Protein 4IWB (pdb70)

Structure (mmCIF, N/CA/C/O backbone):
data_4IWB
#
_entry.id   4IWB
#
_cell.length_a   61.129
_cell.length_b   66.157
_cell.length_c   97.169
_cell.angle_alpha   90.00
_cell.angle_beta   90.00
_cell.angle_gamma   90.00
#
_symmetry.space_group_name_H-M   'P 21 21 21'
#
loop_
_entity.id
_entity.type
_entity.pdbx_description
1 polymer 'FliC, FliS chimera'
2 water water
#
loop_
_atom_site.group_PDB
_atom_site.id
_atom_site.type_symbol
_atom_site.label_atom_id
_atom_site.label_alt_id
_atom_site.label_comp_id
_atom_site.label_asym_id
_atom_site.label_entity_id
_atom_site.label_seq_id
_atom_site.pdbx_PDB_ins_code
_atom_site.Cartn_x
_atom_site.Cartn_y
_atom_site.Cartn_z
_atom_site.occupancy
_atom_site.B_iso_or_equiv
_atom_site.auth_seq_id
_atom_site.auth_comp_id
_atom_site.auth_asym_id
_atom_site.auth_atom_id
_atom_site.pdbx_PDB_model_num
ATOM 1 N N . GLY A 1 1 ? 11.704 -34.879 -4.431 1.00 41.59 2 GLY A N 1
ATOM 2 C CA . GLY A 1 1 ? 10.726 -33.968 -3.769 1.00 39.82 2 GLY A CA 1
ATOM 3 C C . GLY A 1 1 ? 11.078 -33.665 -2.324 1.00 39.54 2 GLY A C 1
ATOM 4 O O . GLY A 1 1 ? 10.222 -33.774 -1.437 1.00 39.11 2 GLY A O 1
ATOM 5 N N . ARG A 1 2 ? 12.333 -33.265 -2.102 1.00 39.44 3 ARG A N 1
ATOM 6 C CA . ARG A 1 2 ? 12.864 -32.962 -0.766 1.00 38.79 3 ARG A CA 1
ATOM 7 C C . ARG A 1 2 ? 12.043 -31.923 -0.007 1.00 37.25 3 ARG A C 1
ATOM 8 O O . ARG A 1 2 ? 11.707 -32.137 1.156 1.00 36.98 3 ARG A O 1
ATOM 10 N N . ASN A 1 3 ? 11.732 -30.808 -0.671 1.00 35.70 4 ASN A N 1
ATOM 11 C CA . ASN A 1 3 ? 10.995 -29.699 -0.056 1.00 34.13 4 ASN A CA 1
ATOM 12 C C . ASN A 1 3 ? 9.613 -30.107 0.445 1.00 32.17 4 ASN A C 1
ATOM 13 O O . ASN A 1 3 ? 9.234 -29.801 1.576 1.00 30.90 4 ASN A O 1
ATOM 18 N N . VAL A 1 4 ? 8.866 -30.806 -0.404 1.00 30.46 5 VAL A N 1
ATOM 19 C CA . VAL A 1 4 ? 7.528 -31.262 -0.051 1.00 28.99 5 VAL A CA 1
ATOM 20 C C . VAL A 1 4 ? 7.586 -32.329 1.046 1.00 28.53 5 VAL A C 1
ATOM 21 O O . VAL A 1 4 ? 6.706 -32.390 1.905 1.00 27.90 5 VAL A O 1
ATOM 25 N N . ASP A 1 5 ? 8.626 -33.160 1.016 1.00 29.02 6 ASP A N 1
ATOM 26 C CA . ASP A 1 5 ? 8.821 -34.164 2.064 1.00 29.17 6 ASP A CA 1
ATOM 27 C C . ASP A 1 5 ? 9.098 -33.524 3.424 1.00 28.30 6 ASP A C 1
ATOM 28 O O . ASP A 1 5 ? 8.642 -34.019 4.456 1.00 27.93 6 ASP A O 1
ATOM 33 N N . PHE A 1 6 ? 9.849 -32.422 3.407 1.00 27.50 7 PHE A N 1
ATOM 34 C CA . PHE A 1 6 ? 10.110 -31.607 4.592 1.00 27.03 7 PHE A CA 1
ATOM 35 C C . PHE A 1 6 ? 8.797 -31.070 5.162 1.00 26.29 7 PHE A C 1
ATOM 36 O O . PHE A 1 6 ? 8.576 -31.091 6.381 1.00 26.12 7 PHE A O 1
ATOM 44 N N . ALA A 1 7 ? 7.928 -30.598 4.270 1.00 24.97 8 ALA A N 1
ATOM 45 C CA . ALA A 1 7 ? 6.610 -30.106 4.664 1.00 24.63 8 ALA A CA 1
ATOM 46 C C . ALA A 1 7 ? 5.750 -31.229 5.253 1.00 24.64 8 ALA A C 1
ATOM 47 O O . ALA A 1 7 ? 5.007 -31.004 6.203 1.00 24.61 8 ALA A O 1
ATOM 49 N N . LYS A 1 8 ? 5.871 -32.438 4.711 1.00 25.20 9 LYS A N 1
ATOM 50 C CA . LYS A 1 8 ? 5.149 -33.593 5.272 1.00 25.95 9 LYS A CA 1
ATOM 51 C C . LYS A 1 8 ? 5.548 -33.863 6.730 1.00 26.34 9 LYS A C 1
ATOM 52 O O . LYS A 1 8 ? 4.689 -34.093 7.595 1.00 26.35 9 LYS A O 1
ATOM 58 N N . GLU A 1 9 ? 6.848 -33.828 6.997 1.00 26.72 10 GLU A N 1
ATOM 59 C CA . GLU A 1 9 ? 7.360 -34.026 8.354 1.00 27.34 10 GLU A CA 1
ATOM 60 C C . GLU A 1 9 ? 6.923 -32.889 9.279 1.00 26.74 10 GLU A C 1
ATOM 61 O O . GLU A 1 9 ? 6.474 -33.127 10.406 1.00 27.05 10 GLU A O 1
ATOM 67 N N . MET A 1 10 ? 7.030 -31.654 8.794 1.00 25.72 11 MET A N 1
ATOM 68 C CA . MET A 1 10 ? 6.628 -30.492 9.583 1.00 25.25 11 MET A CA 1
ATOM 69 C C . MET A 1 10 ? 5.139 -30.523 9.929 1.00 24.95 11 MET A C 1
ATOM 70 O O . MET A 1 10 ? 4.745 -30.135 11.023 1.00 25.35 11 MET A O 1
ATOM 75 N N . THR A 1 11 ? 4.320 -31.009 9.001 1.00 24.71 12 THR A N 1
ATOM 76 C CA . THR A 1 11 ? 2.889 -31.167 9.249 1.00 24.89 12 THR A CA 1
ATOM 77 C C . THR A 1 11 ? 2.627 -32.127 10.420 1.00 25.67 12 THR A C 1
ATOM 78 O O . THR A 1 11 ? 1.716 -31.904 11.220 1.00 25.45 12 THR A O 1
ATOM 82 N N . GLU A 1 12 ? 3.447 -33.172 10.527 1.00 26.43 13 GLU A N 1
ATOM 83 C CA . GLU A 1 12 ? 3.293 -34.161 11.593 1.00 27.58 13 GLU A CA 1
ATOM 84 C C . GLU A 1 12 ? 3.399 -33.529 12.976 1.00 27.48 13 GLU A C 1
ATOM 85 O O . GLU A 1 12 ? 2.566 -33.802 13.843 1.00 28.08 13 GLU A O 1
ATOM 91 N N . PHE A 1 13 ? 4.404 -32.679 13.190 1.00 26.61 14 PHE A N 1
ATOM 92 C CA . PHE A 1 13 ? 4.511 -32.022 14.491 1.00 26.66 14 PHE A CA 1
ATOM 93 C C . PHE A 1 13 ? 3.664 -30.765 14.638 1.00 25.99 14 PHE A C 1
ATOM 94 O O . PHE A 1 13 ? 3.259 -30.421 15.747 1.00 26.08 14 PHE A O 1
ATOM 102 N N . THR A 1 14 ? 3.371 -30.101 13.524 1.00 25.30 15 THR A N 1
ATOM 103 C CA . THR A 1 14 ? 2.511 -28.915 13.572 1.00 25.53 15 THR A CA 1
ATOM 104 C C . THR A 1 14 ? 1.076 -29.278 13.970 1.00 25.89 15 THR A C 1
ATOM 105 O O . THR A 1 14 ? 0.459 -28.567 14.763 1.00 25.95 15 THR A O 1
ATOM 109 N N . LYS A 1 15 ? 0.562 -30.393 13.452 1.00 26.66 16 LYS A N 1
ATOM 110 C CA . LYS A 1 15 ? -0.779 -30.843 13.842 1.00 27.95 16 LYS A CA 1
ATOM 111 C C . LYS A 1 15 ? -0.837 -31.207 15.333 1.00 29.00 16 LYS A C 1
ATOM 112 O O . LYS A 1 15 ? -1.856 -30.974 15.995 1.00 29.29 16 LYS A O 1
ATOM 118 N N . TYR A 1 16 ? 0.267 -31.743 15.857 1.00 29.49 17 TYR A N 1
ATOM 119 C CA . TYR A 1 16 ? 0.416 -31.990 17.295 1.00 30.42 17 TYR A CA 1
ATOM 120 C C . TYR A 1 16 ? 0.364 -30.682 18.088 1.00 30.19 17 TYR A C 1
ATOM 121 O O . TYR A 1 16 ? -0.333 -30.587 19.096 1.00 30.98 17 TYR A O 1
ATOM 130 N N . GLN A 1 17 ? 1.099 -29.674 17.622 1.00 29.31 18 GLN A N 1
ATOM 131 C CA . GLN A 1 17 ? 1.130 -28.373 18.290 1.00 29.12 18 GLN A CA 1
ATOM 132 C C . GLN A 1 17 ? -0.256 -27.717 18.300 1.00 28.85 18 GLN A C 1
ATOM 133 O O . GLN A 1 17 ? -0.663 -27.126 19.306 1.00 28.67 18 GLN A O 1
ATOM 139 N N . ILE A 1 18 ? -0.970 -27.846 17.184 1.00 28.22 19 ILE A N 1
ATOM 140 C CA . ILE A 1 18 ? -2.342 -27.339 17.055 1.00 28.74 19 ILE A CA 1
ATOM 141 C C . ILE A 1 18 ? -3.280 -28.030 18.062 1.00 30.19 19 ILE A C 1
ATOM 142 O O . ILE A 1 18 ? -4.118 -27.376 18.702 1.00 30.21 19 ILE A O 1
ATOM 147 N N . ARG A 1 19 ? -3.115 -29.342 18.211 1.00 31.55 20 ARG A N 1
ATOM 148 C CA . ARG A 1 19 ? -3.887 -30.140 19.176 1.00 33.80 20 ARG A CA 1
ATOM 149 C C . ARG A 1 19 ? -3.604 -29.745 20.628 1.00 34.59 20 ARG A C 1
ATOM 150 O O . ARG A 1 19 ? -4.522 -29.694 21.457 1.00 35.60 20 ARG A O 1
ATOM 158 N N . MET A 1 20 ? -2.336 -29.472 20.929 1.00 34.74 21 MET A N 1
ATOM 159 C CA . MET A 1 20 ? -1.911 -29.096 22.277 1.00 35.91 21 MET A CA 1
ATOM 160 C C . MET A 1 20 ? -2.390 -27.714 22.699 1.00 35.50 21 MET A C 1
ATOM 161 O O . MET A 1 20 ? -2.655 -27.484 23.877 1.00 35.76 21 MET A O 1
ATOM 166 N N . GLN A 1 21 ? -2.461 -26.792 21.743 1.00 34.40 22 GLN A N 1
ATOM 167 C CA . GLN A 1 21 ? -2.872 -25.415 22.027 1.00 34.46 22 GLN A CA 1
ATOM 168 C C . GLN A 1 21 ? -3.886 -24.931 20.991 1.00 33.49 22 GLN A C 1
ATOM 169 O O . GLN A 1 21 ? -3.563 -24.109 20.130 1.00 32.68 22 GLN A O 1
ATOM 175 N N . SER A 1 22 ? -5.110 -25.447 21.086 1.00 33.52 23 SER A N 1
ATOM 176 C CA . SER A 1 22 ? -6.185 -25.112 20.142 1.00 33.24 23 SER A CA 1
ATOM 177 C C . SER A 1 22 ? -6.534 -23.624 20.128 1.00 32.77 23 SER A C 1
ATOM 178 O O . SER A 1 22 ? -6.855 -23.072 19.072 1.00 31.44 23 SER A O 1
ATOM 181 N N . GLY A 1 23 ? -6.461 -22.988 21.298 1.00 33.25 24 GLY A N 1
ATOM 182 C CA . GLY A 1 23 ? -6.645 -21.539 21.422 1.00 33.15 24 GLY A CA 1
ATOM 183 C C . GLY A 1 23 ? -5.611 -20.751 20.634 1.00 32.19 24 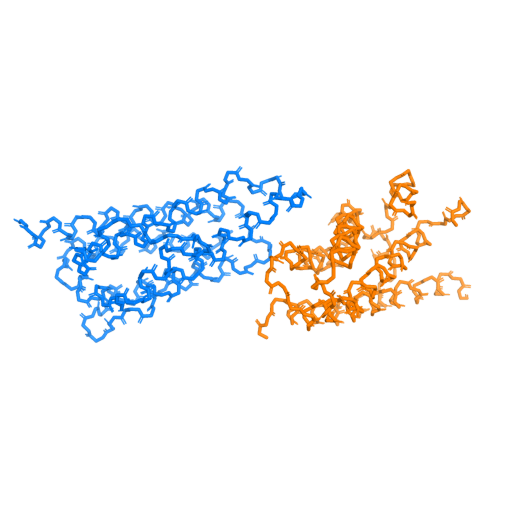GLY A C 1
ATOM 184 O O . GLY A 1 23 ? -5.970 -19.895 19.813 1.00 32.29 24 GLY A O 1
ATOM 185 N N . VAL A 1 24 ? -4.333 -21.050 20.866 1.00 31.73 25 VAL A N 1
ATOM 186 C CA . VAL A 1 24 ? -3.232 -20.424 20.120 1.00 31.06 25 VAL A CA 1
ATOM 187 C C . VAL A 1 24 ? -3.392 -20.649 18.608 1.00 29.74 25 VAL A C 1
ATOM 188 O O . VAL A 1 24 ? -3.194 -19.724 17.819 1.00 29.20 25 VAL A O 1
ATOM 192 N N . ALA A 1 25 ? -3.756 -21.871 18.215 1.00 28.81 26 ALA A N 1
ATOM 193 C CA . ALA A 1 25 ? -3.956 -22.194 16.795 1.00 27.84 26 ALA A CA 1
ATOM 194 C C . ALA A 1 25 ? -5.046 -21.321 16.158 1.00 27.85 26 ALA A C 1
ATOM 195 O O . ALA A 1 25 ? -4.875 -20.805 15.047 1.00 26.91 26 ALA A O 1
ATOM 197 N N . MET A 1 26 ? -6.159 -21.151 16.868 1.00 28.40 27 MET A N 1
ATOM 198 C CA . MET A 1 26 ? -7.220 -20.261 16.399 1.00 29.02 27 MET A CA 1
ATOM 199 C C . MET A 1 26 ? -6.733 -18.819 16.255 1.00 28.81 27 MET A C 1
ATOM 200 O O . MET A 1 26 ? -6.994 -18.174 15.235 1.00 29.16 27 MET A O 1
ATOM 205 N N . LEU A 1 27 ? -6.031 -18.314 17.270 1.00 29.22 28 LEU A N 1
ATOM 206 C CA . LEU A 1 27 ? -5.466 -16.962 17.220 1.00 29.19 28 LEU A CA 1
ATOM 207 C C . LEU A 1 27 ? -4.502 -16.823 16.047 1.00 28.19 28 LEU A C 1
ATOM 208 O O . LEU A 1 27 ? -4.444 -15.778 15.404 1.00 28.60 28 LEU A O 1
ATOM 213 N N . ALA A 1 28 ? -3.749 -17.886 15.772 1.00 27.32 29 ALA A N 1
ATOM 214 C CA . ALA A 1 28 ? -2.782 -17.874 14.682 1.00 26.37 29 ALA A CA 1
ATOM 215 C C . ALA A 1 28 ? -3.457 -17.678 13.326 1.00 25.93 29 ALA A C 1
ATOM 216 O O . ALA A 1 28 ? -3.015 -16.855 12.522 1.00 25.76 29 ALA A O 1
ATOM 218 N N . GLN A 1 29 ? -4.541 -18.418 13.089 1.00 25.22 30 GLN A N 1
ATOM 219 C CA . GLN A 1 29 ? -5.038 -18.611 11.723 1.00 24.63 30 GLN A CA 1
ATOM 220 C C . GLN A 1 29 ? -6.382 -17.966 11.383 1.00 24.83 30 GLN A C 1
ATOM 221 O O . GLN A 1 29 ? -6.590 -17.546 10.243 1.00 24.05 30 GLN A O 1
ATOM 227 N N . ALA A 1 30 ? -7.287 -17.909 12.361 1.00 25.27 31 ALA A N 1
ATOM 228 C CA . ALA A 1 30 ? -8.675 -17.501 12.118 1.00 25.91 31 ALA A CA 1
ATOM 229 C C . ALA A 1 30 ? -8.842 -15.982 12.039 1.00 26.35 31 ALA A C 1
ATOM 230 O O . ALA A 1 30 ? -9.616 -15.369 12.805 1.00 27.46 31 ALA A O 1
ATOM 232 N N . ASN A 1 31 ? -8.131 -15.393 11.079 1.00 26.11 32 ASN A N 1
ATOM 233 C CA . ASN A 1 31 ? -8.092 -13.942 10.877 1.00 26.75 32 ASN A CA 1
ATOM 234 C C . ASN A 1 31 ? -8.463 -13.544 9.455 1.00 26.94 32 ASN A C 1
ATOM 235 O O . ASN A 1 31 ? -8.057 -12.485 8.962 1.00 26.98 32 ASN A O 1
ATOM 240 N N . ALA A 1 32 ? -9.240 -14.400 8.801 1.00 27.17 33 ALA A N 1
ATOM 241 C CA . ALA A 1 32 ? -9.613 -14.201 7.405 1.00 28.02 33 ALA A CA 1
ATOM 242 C C . ALA A 1 32 ? -10.450 -12.952 7.206 1.00 29.30 33 ALA A C 1
ATOM 243 O O . ALA A 1 32 ? -11.288 -12.607 8.048 1.00 30.35 33 ALA A O 1
ATOM 245 N N . LEU A 1 33 ? -10.210 -12.273 6.091 1.00 29.99 34 LEU A N 1
ATOM 246 C CA . LEU A 1 33 ? -11.037 -11.142 5.699 1.00 31.47 34 LEU A CA 1
ATOM 247 C C . LEU A 1 33 ? -12.222 -11.703 4.917 1.00 31.46 34 LEU A C 1
ATOM 248 O O . LEU A 1 33 ? -12.033 -12.315 3.866 1.00 30.67 34 LEU A O 1
ATOM 253 N N . PRO A 1 34 ? -13.450 -11.524 5.441 1.00 32.29 35 PRO A N 1
ATOM 254 C CA . PRO A 1 34 ? -14.628 -12.155 4.842 1.00 32.67 35 PRO A CA 1
ATOM 255 C C . PRO A 1 34 ? -14.822 -11.849 3.354 1.00 32.91 35 PRO A C 1
ATOM 256 O O . PRO A 1 34 ? -15.218 -12.739 2.602 1.00 32.73 35 PRO A O 1
ATOM 260 N N . GLN A 1 35 ? -14.533 -10.617 2.931 1.00 33.78 36 GLN A N 1
ATOM 261 C CA . GLN A 1 35 ? -14.655 -10.240 1.513 1.00 34.18 36 GLN A CA 1
ATOM 262 C C . GLN A 1 35 ? -13.743 -11.088 0.620 1.00 32.93 36 GLN A C 1
ATOM 263 O O . GLN A 1 35 ? -14.150 -11.529 -0.459 1.00 32.95 36 GLN A O 1
ATOM 269 N N . LEU A 1 36 ? -12.514 -11.303 1.078 1.00 31.62 37 LEU A N 1
ATOM 270 C CA . LEU A 1 36 ? -11.561 -12.141 0.366 1.00 30.27 37 LEU A CA 1
ATOM 271 C C . LEU A 1 36 ? -12.009 -13.603 0.364 1.00 29.00 37 LEU A C 1
ATOM 272 O O . LEU A 1 36 ? -11.870 -14.286 -0.652 1.00 28.34 37 LEU A O 1
ATOM 277 N N . VAL A 1 37 ? -12.568 -14.066 1.485 1.00 27.96 38 VAL A N 1
ATOM 278 C CA . VAL A 1 37 ? -13.087 -15.434 1.577 1.00 27.09 38 VAL A CA 1
ATOM 279 C C . VAL A 1 37 ? -14.151 -15.706 0.507 1.00 27.05 38 VAL A C 1
ATOM 280 O O . VAL A 1 37 ? -14.056 -16.690 -0.221 1.00 26.72 38 VAL A O 1
ATOM 284 N N . LEU A 1 38 ? -15.138 -14.817 0.398 1.00 27.39 39 LEU A N 1
ATOM 285 C CA . LEU A 1 38 ? -16.210 -14.983 -0.581 1.00 27.91 39 LEU A CA 1
ATOM 286 C C . LEU A 1 38 ? -15.672 -15.009 -2.008 1.00 27.23 39 LEU A C 1
ATOM 287 O O . LEU A 1 38 ? -16.081 -15.844 -2.814 1.00 26.95 39 LEU A O 1
ATOM 292 N N . GLN A 1 39 ? -14.749 -14.100 -2.307 1.00 27.01 40 GLN A N 1
ATOM 293 C CA . GLN A 1 39 ? -14.173 -14.018 -3.644 1.00 27.12 40 GLN A CA 1
ATOM 294 C C . GLN A 1 39 ? -13.396 -15.281 -3.989 1.00 25.90 40 GLN A C 1
ATOM 295 O O . GLN A 1 39 ? -13.499 -15.782 -5.105 1.00 26.05 40 GLN A O 1
ATOM 301 N N . LEU A 1 40 ? -12.631 -15.795 -3.028 1.00 25.06 41 LEU A N 1
ATOM 302 C CA . LEU A 1 40 ? -11.824 -16.993 -3.255 1.00 24.62 41 LEU A CA 1
ATOM 303 C C . LEU A 1 40 ? -12.694 -18.217 -3.470 1.00 24.46 41 LEU A C 1
ATOM 304 O O . LEU A 1 40 ? -12.382 -19.066 -4.301 1.00 24.81 41 LEU A O 1
ATOM 309 N N . LEU A 1 41 ? -13.778 -18.310 -2.709 1.00 24.71 42 LEU A N 1
ATOM 310 C CA . LEU A 1 41 ? -14.677 -19.450 -2.829 1.00 24.89 42 LEU A CA 1
ATOM 311 C C . LEU A 1 41 ? -15.449 -19.441 -4.148 1.00 25.81 42 LEU A C 1
ATOM 312 O O . LEU A 1 41 ? -15.699 -20.502 -4.725 1.00 26.14 42 LEU A O 1
ATOM 317 N N . ARG A 1 42 ? -15.812 -18.250 -4.626 1.00 26.18 43 ARG A N 1
ATOM 318 C CA . ARG A 1 42 ? -16.518 -18.128 -5.897 1.00 27.08 43 ARG A CA 1
ATOM 319 C C . ARG A 1 42 ? -15.611 -18.424 -7.097 1.00 27.17 43 ARG A C 1
ATOM 320 O O . ARG A 1 42 ? -16.038 -19.069 -8.055 1.00 27.81 43 ARG A O 1
ATOM 328 N N . GLY A 1 43 ? -14.374 -17.940 -7.043 1.00 26.99 44 GLY A N 1
ATOM 329 C CA . GLY A 1 43 ? -13.454 -18.046 -8.177 1.00 27.64 44 GLY A CA 1
ATOM 330 C C . GLY A 1 43 ? -14.036 -17.371 -9.411 1.00 28.65 44 GLY A C 1
ATOM 331 O O . GLY A 1 43 ? -14.485 -16.223 -9.347 1.00 29.42 44 GLY A O 1
ATOM 332 N N . ALA A 1 44 ? -14.068 -18.098 -10.526 1.00 29.10 45 ALA A N 1
ATOM 333 C CA . ALA A 1 44 ? -14.581 -17.549 -11.784 1.00 30.02 45 ALA A CA 1
ATOM 334 C C . ALA A 1 44 ? -16.077 -17.818 -12.002 1.00 30.97 45 ALA A C 1
ATOM 335 O O . ALA A 1 44 ? -16.629 -17.472 -13.052 1.00 31.69 45 ALA A O 1
ATOM 337 N N . GLU A 1 45 ? -16.733 -18.416 -11.007 1.00 31.03 46 GLU A N 1
ATOM 338 C CA . GLU A 1 45 ? -18.140 -18.807 -11.134 1.00 32.21 46 GLU A CA 1
ATOM 339 C C . GLU A 1 45 ? -19.093 -17.612 -11.034 1.00 32.31 46 GLU A C 1
ATOM 340 O O . GLU A 1 45 ? -18.705 -16.525 -10.585 1.00 32.00 46 GLU A O 1
ATOM 346 N N . ALA A 1 46 ? -20.331 -17.826 -11.469 1.00 32.75 47 ALA A N 1
ATOM 347 C CA . ALA A 1 46 ? -21.325 -16.757 -11.570 1.00 33.49 47 ALA A CA 1
ATOM 348 C C . ALA A 1 46 ? -22.132 -16.553 -10.287 1.00 33.78 47 ALA A C 1
ATOM 349 O O . ALA A 1 46 ? -22.973 -15.663 -10.220 1.00 34.29 47 ALA A O 1
ATOM 351 N N . TYR A 1 47 ? -21.870 -17.373 -9.270 1.00 33.29 48 TYR A N 1
ATOM 352 C CA . TYR A 1 47 ? -22.670 -17.348 -8.045 1.00 34.08 48 TYR A CA 1
ATOM 353 C C . TYR A 1 47 ? -21.805 -17.597 -6.818 1.00 32.65 48 TYR A C 1
ATOM 354 O O . TYR A 1 47 ? -20.862 -18.400 -6.857 1.00 31.66 48 TYR A O 1
ATOM 363 N N . PHE A 1 48 ? -22.123 -16.894 -5.736 1.00 32.42 49 PHE A N 1
ATOM 364 C CA . PHE A 1 48 ? -21.502 -17.154 -4.441 1.00 31.98 49 PHE A CA 1
ATOM 365 C C . PHE A 1 48 ? -22.229 -18.320 -3.775 1.00 32.68 49 PHE A C 1
ATOM 366 O O . PHE A 1 48 ? -23.454 -18.366 -3.780 1.00 33.46 49 PHE A O 1
ATOM 374 N N . GLN A 1 49 ? -21.478 -19.262 -3.204 1.00 33.06 50 GLN A N 1
ATOM 375 C CA . GLN A 1 49 ? -22.111 -20.431 -2.582 1.00 34.34 50 GLN A CA 1
ATOM 376 C C . GLN A 1 49 ? -22.946 -20.037 -1.358 1.00 35.32 50 GLN A C 1
ATOM 377 O O . GLN A 1 49 ? -22.667 -19.027 -0.697 1.00 34.87 50 GLN A O 1
ATOM 383 N N . ASN A 1 50 ? -23.982 -20.827 -1.085 1.00 36.51 51 ASN A N 1
ATOM 384 C CA . ASN A 1 50 ? -24.945 -20.528 -0.024 1.00 38.13 51 ASN A CA 1
ATOM 385 C C . ASN A 1 50 ? -24.345 -20.496 1.373 1.00 37.71 51 ASN A C 1
ATOM 386 O O . ASN A 1 50 ? -23.464 -21.294 1.700 1.00 36.69 51 ASN A O 1
ATOM 391 N N . GLN A 1 51 ? -24.841 -19.554 2.175 1.00 38.46 52 GLN A N 1
ATOM 392 C CA . GLN A 1 51 ? -24.588 -19.467 3.624 1.00 39.02 52 GLN A CA 1
ATOM 393 C C . GLN A 1 51 ? -23.143 -19.204 4.070 1.00 37.60 52 GLN A C 1
ATOM 394 O O . GLN A 1 51 ? -22.825 -19.381 5.249 1.00 37.76 52 GLN A O 1
ATOM 400 N N . VAL A 1 52 ? -22.273 -18.768 3.159 1.00 36.50 53 VAL A N 1
ATOM 401 C CA . VAL A 1 52 ? -20.911 -18.382 3.557 1.00 35.34 53 VAL A CA 1
ATOM 402 C C . VAL A 1 52 ? -20.944 -17.225 4.560 1.00 35.28 53 VAL A C 1
ATOM 403 O O . VAL A 1 52 ? -20.085 -17.129 5.437 1.00 34.93 53 VAL A O 1
ATOM 407 N N . GLU A 1 53 ? -21.954 -16.363 4.441 1.00 35.61 54 GLU A N 1
ATOM 408 C CA . GLU A 1 53 ? -22.087 -15.208 5.330 1.00 35.95 54 GLU A CA 1
ATOM 409 C C . GLU A 1 53 ? -22.327 -15.575 6.797 1.00 36.19 54 GLU A C 1
ATOM 410 O O . GLU A 1 53 ? -22.067 -14.767 7.688 1.00 37.17 54 GLU A O 1
ATOM 416 N N . THR A 1 54 ? -22.816 -16.788 7.039 1.00 35.96 55 THR A N 1
ATOM 417 C CA . THR A 1 54 ? -23.118 -17.249 8.395 1.00 36.56 55 THR A CA 1
ATOM 418 C C . THR A 1 54 ? -21.979 -18.082 9.000 1.00 35.23 55 THR A C 1
ATOM 419 O O . THR A 1 54 ? -22.054 -18.496 10.159 1.00 35.79 55 THR A O 1
ATOM 423 N N . ALA A 1 55 ? -20.932 -18.322 8.213 1.00 33.61 56 ALA A N 1
ATOM 424 C CA . ALA A 1 55 ? -19.753 -19.055 8.687 1.00 32.18 56 ALA A CA 1
ATOM 425 C C . ALA A 1 55 ? -18.938 -18.248 9.702 1.00 31.70 56 ALA A C 1
ATOM 426 O O . ALA A 1 55 ? -18.647 -17.069 9.482 1.00 32.13 56 ALA A O 1
ATOM 428 N N . THR A 1 56 ? -18.575 -18.894 10.809 1.00 30.86 57 THR A N 1
ATOM 429 C CA . THR A 1 56 ? -17.696 -18.295 11.824 1.00 29.89 57 THR A CA 1
ATOM 430 C C . THR A 1 56 ? -16.274 -18.126 11.263 1.00 28.97 57 THR A C 1
ATOM 431 O O . THR A 1 56 ? -15.972 -18.660 10.189 1.00 28.08 57 THR A O 1
ATOM 435 N N . PRO A 1 57 ? -15.392 -17.399 11.988 1.00 28.55 58 PRO A N 1
ATOM 436 C CA . PRO A 1 57 ? -13.984 -17.309 11.582 1.00 27.92 58 PRO A CA 1
ATOM 437 C C . PRO A 1 57 ? -13.305 -18.658 11.333 1.00 26.85 58 PRO A C 1
ATOM 438 O O . PRO A 1 57 ? -12.627 -18.812 10.312 1.00 26.10 58 PRO A O 1
ATOM 442 N N . LEU A 1 58 ? -13.475 -19.629 12.231 1.00 26.93 59 LEU A N 1
ATOM 443 C CA . LEU A 1 58 ? -12.865 -20.948 12.003 1.00 26.15 59 LEU A CA 1
ATOM 444 C C . LEU A 1 58 ? -13.526 -21.684 10.846 1.00 25.51 59 LEU A C 1
ATOM 445 O O . LEU A 1 58 ? -12.856 -22.401 10.093 1.00 23.67 59 LEU A O 1
ATOM 450 N N . GLU A 1 59 ? -14.841 -21.511 10.709 1.00 25.27 60 GLU A N 1
ATOM 451 C CA . GLU A 1 59 ? -15.577 -22.161 9.626 1.00 25.74 60 GLU A CA 1
ATOM 452 C C . GLU A 1 59 ? -15.137 -21.642 8.261 1.00 24.93 60 GLU A C 1
ATOM 453 O O . GLU A 1 59 ? -15.078 -22.407 7.294 1.00 25.23 60 GLU A O 1
ATOM 459 N N . GLN A 1 60 ? -14.796 -20.356 8.190 1.00 24.78 61 GLN A N 1
ATOM 460 C CA . GLN A 1 60 ? -14.276 -19.771 6.951 1.00 24.75 61 GLN A CA 1
ATOM 461 C C . GLN A 1 60 ? -12.921 -20.371 6.572 1.00 23.57 61 GLN A C 1
ATOM 462 O O . GLN A 1 60 ? -12.653 -20.618 5.394 1.00 23.37 61 GLN A O 1
ATOM 468 N N . ILE A 1 61 ? -12.076 -20.617 7.570 1.00 22.54 62 ILE A N 1
ATOM 469 C CA . ILE A 1 61 ? -10.788 -21.271 7.321 1.00 21.80 62 ILE A CA 1
ATOM 470 C C . ILE A 1 61 ? -11.038 -22.662 6.755 1.00 21.32 62 ILE A C 1
ATOM 471 O O . ILE A 1 61 ? -10.431 -23.054 5.751 1.00 20.90 62 ILE A O 1
ATOM 476 N N . ILE A 1 62 ? -11.954 -23.388 7.382 1.00 21.68 63 ILE A N 1
ATOM 477 C CA . ILE A 1 62 ? -12.282 -24.743 6.937 1.00 22.18 63 ILE A CA 1
ATOM 478 C C . ILE A 1 62 ? -12.859 -24.738 5.512 1.00 22.32 63 ILE A C 1
ATOM 479 O O . ILE A 1 62 ? -12.497 -25.594 4.693 1.00 21.79 63 ILE A O 1
ATOM 484 N N . LEU A 1 63 ? -13.717 -23.761 5.208 1.00 22.61 64 LEU A N 1
ATOM 485 C CA . LEU A 1 63 ? -14.259 -23.608 3.849 1.00 23.03 64 LEU A CA 1
ATOM 486 C C . LEU A 1 63 ? -13.165 -23.378 2.798 1.00 22.52 64 LEU A C 1
ATOM 487 O O . LEU A 1 63 ? -13.243 -23.907 1.685 1.00 22.90 64 LEU A O 1
ATOM 492 N N . LEU A 1 64 ? -12.153 -22.589 3.151 1.00 22.12 65 LEU A N 1
ATOM 493 C CA . LEU A 1 64 ? -11.019 -22.371 2.251 1.00 21.41 65 LEU A CA 1
ATOM 494 C C . LEU A 1 64 ? -10.222 -23.661 2.032 1.00 21.20 65 LEU A C 1
ATOM 495 O O . LEU A 1 64 ? -9.863 -23.989 0.891 1.00 21.12 65 LEU A O 1
ATOM 500 N N . TYR A 1 65 ? -9.952 -24.397 3.110 1.00 21.13 66 TYR A N 1
ATOM 501 C CA . TYR A 1 65 ? -9.322 -25.720 2.972 1.00 21.54 66 TYR A CA 1
ATOM 502 C C . TYR A 1 65 ? -10.166 -26.647 2.089 1.00 21.93 66 TYR A C 1
ATOM 503 O O . TYR A 1 65 ? -9.625 -27.314 1.205 1.00 21.34 66 TYR A O 1
ATOM 512 N N . ASP A 1 66 ? -11.479 -26.678 2.325 1.00 22.75 67 ASP A N 1
ATOM 513 C CA . ASP A 1 66 ? -12.398 -27.499 1.513 1.00 23.95 67 ASP A CA 1
ATOM 514 C C . ASP A 1 66 ? -12.214 -27.204 0.020 1.00 23.83 67 ASP A C 1
ATOM 515 O O . ASP A 1 66 ? -12.078 -28.122 -0.802 1.00 24.16 67 ASP A O 1
ATOM 520 N N . LYS A 1 67 ? -12.222 -25.917 -0.323 1.00 23.42 68 LYS A N 1
ATOM 521 C CA . LYS A 1 67 ? -12.136 -25.495 -1.721 1.00 23.13 68 LYS A CA 1
ATOM 522 C C . LYS A 1 67 ? -10.772 -25.811 -2.329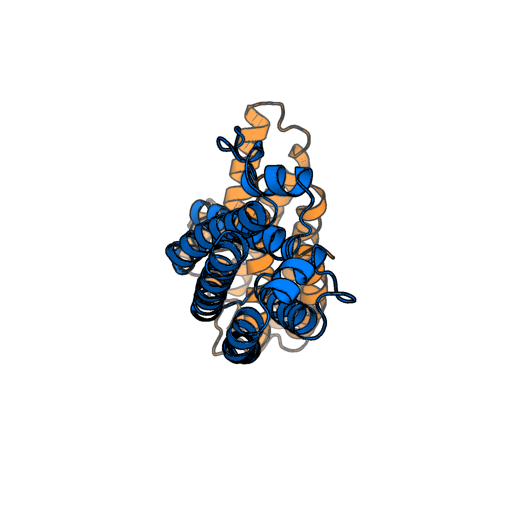 1.00 22.10 68 LYS A C 1
ATOM 523 O O . LYS A 1 67 ? -10.698 -26.288 -3.463 1.00 22.27 68 LYS A O 1
ATOM 529 N N . ALA A 1 68 ? -9.697 -25.554 -1.575 1.00 21.79 69 ALA A N 1
ATOM 530 C CA . ALA A 1 68 ? -8.335 -25.879 -2.028 1.00 21.53 69 ALA A CA 1
ATOM 531 C C . ALA A 1 68 ? -8.194 -27.373 -2.302 1.00 21.92 69 ALA A C 1
ATOM 532 O O . ALA A 1 68 ? -7.619 -27.784 -3.319 1.00 21.33 69 ALA A O 1
ATOM 534 N N . ILE A 1 69 ? -8.729 -28.177 -1.389 1.00 22.27 70 ILE A N 1
ATOM 535 C CA . ILE A 1 69 ? -8.694 -29.637 -1.513 1.00 22.51 70 ILE A CA 1
ATOM 536 C C . ILE A 1 69 ? -9.472 -30.103 -2.748 1.00 23.23 70 ILE A C 1
ATOM 537 O O . ILE A 1 69 ? -8.971 -30.933 -3.515 1.00 23.60 70 ILE A O 1
ATOM 542 N N . GLU A 1 70 ? -10.663 -29.543 -2.953 1.00 23.14 71 GLU A N 1
ATOM 543 C CA . GLU A 1 70 ? -11.497 -29.864 -4.120 1.00 24.70 71 GLU A CA 1
ATOM 544 C C . GLU A 1 70 ? -10.771 -29.564 -5.432 1.00 24.05 71 GLU A C 1
ATOM 545 O O . GLU A 1 70 ? -10.758 -30.398 -6.343 1.00 24.69 71 GLU A O 1
ATOM 551 N N . CYS A 1 71 ? -10.160 -28.382 -5.510 1.00 23.48 72 CYS A N 1
ATOM 552 C CA . CYS A 1 71 ? -9.437 -27.951 -6.709 1.00 23.80 72 CYS A CA 1
ATOM 553 C C . CYS A 1 71 ? -8.175 -28.782 -6.950 1.00 23.36 72 CYS A C 1
ATOM 554 O O . CYS A 1 71 ? -7.891 -29.185 -8.090 1.00 23.55 72 CYS A O 1
ATOM 557 N N . LEU A 1 72 ? -7.427 -29.051 -5.880 1.00 23.00 73 LEU A N 1
ATOM 558 C CA . LEU A 1 72 ? -6.204 -29.844 -6.005 1.00 23.13 73 LEU A CA 1
ATOM 559 C C . LEU A 1 72 ? -6.505 -31.295 -6.401 1.00 24.26 73 LEU A C 1
ATOM 560 O O . LEU A 1 72 ? -5.780 -31.889 -7.208 1.00 24.62 73 LEU A O 1
ATOM 565 N N . GLU A 1 73 ? -7.571 -31.858 -5.835 1.00 24.30 74 GLU A N 1
ATOM 566 C CA . GLU A 1 73 ? -8.020 -33.199 -6.209 1.00 26.02 74 GLU A CA 1
ATOM 567 C C . GLU A 1 73 ? -8.297 -33.286 -7.704 1.00 25.68 74 GLU A C 1
ATOM 568 O O . GLU A 1 73 ? -7.843 -34.214 -8.369 1.00 25.89 74 GLU A O 1
ATOM 574 N N . ARG A 1 74 ? -9.023 -32.299 -8.225 1.00 25.36 75 ARG A N 1
ATOM 575 C CA . ARG A 1 74 ? -9.330 -32.236 -9.654 1.00 25.52 75 ARG A CA 1
ATOM 576 C C . ARG A 1 74 ? -8.053 -32.096 -10.486 1.00 24.80 75 ARG A C 1
ATOM 577 O O . ARG A 1 74 ? -7.894 -32.780 -11.498 1.00 24.79 75 ARG A O 1
ATOM 585 N N . ALA A 1 75 ? -7.137 -31.226 -10.054 1.00 23.66 76 ALA A N 1
ATOM 586 C CA . ALA A 1 75 ? -5.869 -31.049 -10.766 1.00 23.39 76 ALA A CA 1
ATOM 587 C C . ALA A 1 75 ? -5.073 -32.358 -10.814 1.00 23.88 76 ALA A C 1
ATOM 588 O O . ALA A 1 75 ? -4.476 -32.687 -11.846 1.00 23.87 76 ALA A O 1
ATOM 590 N N . ILE A 1 76 ? -5.074 -33.104 -9.707 1.00 23.91 77 ILE A N 1
ATOM 591 C CA . ILE A 1 76 ? -4.352 -34.393 -9.651 1.00 24.96 77 ILE A CA 1
ATOM 592 C C . ILE A 1 76 ? -4.992 -35.420 -10.590 1.00 25.96 77 ILE A C 1
ATOM 593 O O . ILE A 1 76 ? -4.293 -36.177 -11.276 1.00 26.22 77 ILE A O 1
ATOM 598 N N . GLU A 1 77 ? -6.322 -35.425 -10.626 1.00 26.56 78 GLU A N 1
ATOM 599 C CA . GLU A 1 77 ? -7.087 -36.340 -11.479 1.00 28.26 78 GLU A CA 1
ATOM 600 C C . GLU A 1 77 ? -6.706 -36.187 -12.961 1.00 28.14 78 GLU A C 1
ATOM 601 O O . GLU A 1 77 ? -6.610 -37.179 -13.690 1.00 28.84 78 GLU A O 1
ATOM 607 N N . ILE A 1 78 ? -6.462 -34.948 -13.389 1.00 27.29 79 ILE A N 1
ATOM 608 C CA . ILE A 1 78 ? -6.177 -34.665 -14.802 1.00 27.59 79 ILE A CA 1
ATOM 609 C C . ILE A 1 78 ? -4.698 -34.378 -15.124 1.00 27.28 79 ILE A C 1
ATOM 610 O O . ILE A 1 78 ? -4.365 -34.034 -16.264 1.00 27.30 79 ILE A O 1
ATOM 615 N N . TYR A 1 79 ? -3.822 -34.545 -14.131 1.00 26.55 80 TYR A N 1
ATOM 616 C CA . TYR A 1 79 ? -2.401 -34.180 -14.260 1.00 26.24 80 TYR A CA 1
ATOM 617 C C . TYR A 1 79 ? -1.752 -34.772 -15.519 1.00 26.81 80 TYR A C 1
ATOM 618 O O . TYR A 1 79 ? -1.075 -34.075 -16.276 1.00 25.99 80 TYR A O 1
ATOM 627 N N . ASP A 1 80 ? -1.969 -36.061 -15.752 1.00 27.40 81 ASP A N 1
ATOM 628 C CA . ASP A 1 80 ? -1.308 -36.728 -16.873 1.00 29.00 81 ASP A CA 1
ATOM 629 C C . ASP A 1 80 ? -2.002 -36.509 -18.220 1.00 29.26 81 ASP A C 1
ATOM 630 O O . ASP A 1 80 ? -1.544 -37.011 -19.242 1.00 29.93 81 ASP A O 1
ATOM 635 N N . GLN A 1 81 ? -3.092 -35.745 -18.217 1.00 28.67 82 GLN A N 1
ATOM 636 C CA . GLN A 1 81 ? -3.900 -35.533 -19.420 1.00 29.47 82 GLN A CA 1
ATOM 637 C C . GLN A 1 81 ? -3.721 -34.147 -20.047 1.00 28.60 82 GLN A C 1
ATOM 638 O O . GLN A 1 81 ? -4.389 -33.820 -21.030 1.00 28.54 82 GLN A O 1
ATOM 644 N N . VAL A 1 82 ? -2.806 -33.353 -19.492 1.00 28.00 83 VAL A N 1
ATOM 645 C CA . VAL A 1 82 ? -2.612 -31.956 -19.925 1.00 28.10 83 VAL A CA 1
ATOM 646 C C . VAL A 1 82 ? -2.080 -31.742 -21.346 1.00 29.07 83 VAL A C 1
ATOM 647 O O . VAL A 1 82 ? -1.958 -30.598 -21.796 1.00 28.93 83 VAL A O 1
ATOM 651 N N . ASN A 1 83 ? -1.767 -32.820 -22.061 1.00 30.74 84 ASN A N 1
ATOM 652 C CA . ASN A 1 83 ? -1.471 -32.677 -23.486 1.00 32.34 84 ASN A CA 1
ATOM 653 C C . ASN A 1 83 ? -2.644 -32.041 -24.238 1.00 32.26 84 ASN A C 1
ATOM 654 O O . ASN A 1 83 ? -2.444 -31.243 -25.158 1.00 32.27 84 ASN A O 1
ATOM 659 N N . GLU A 1 84 ? -3.862 -32.381 -23.821 1.00 31.73 85 GLU A N 1
ATOM 660 C CA . GLU A 1 84 ? -5.074 -31.811 -24.406 1.00 32.10 85 GLU A CA 1
ATOM 661 C C . GLU A 1 84 ? -5.301 -30.405 -23.879 1.00 30.74 85 GLU A C 1
ATOM 662 O O . GLU A 1 84 ? -5.252 -30.182 -22.668 1.00 29.63 85 GLU A O 1
ATOM 668 N N . LEU A 1 85 ? -5.564 -29.474 -24.794 1.00 30.51 86 LEU A N 1
ATOM 669 C CA . LEU A 1 85 ? -5.745 -28.059 -24.459 1.00 29.87 86 LEU A CA 1
ATOM 670 C C . LEU A 1 85 ? -6.761 -27.836 -2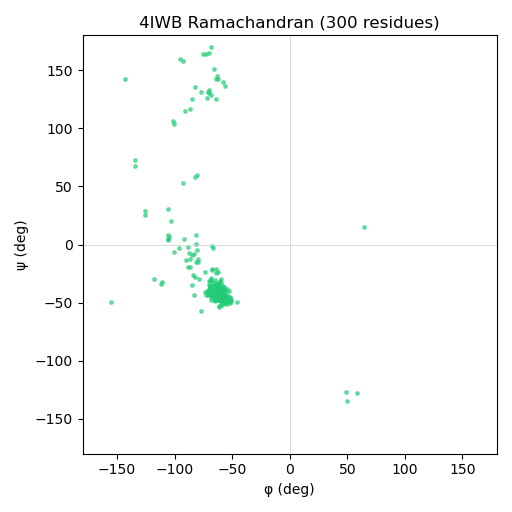3.335 1.00 29.08 86 LEU A C 1
ATOM 671 O O . LEU A 1 85 ? -6.479 -27.115 -22.380 1.00 27.85 86 LEU A O 1
ATOM 676 N N . GLU A 1 86 ? -7.935 -28.461 -23.441 1.00 29.40 87 GLU A N 1
ATOM 677 C CA . GLU A 1 86 ? -8.984 -28.239 -22.438 1.00 29.05 87 GLU A CA 1
ATOM 678 C C . GLU A 1 86 ? -8.632 -28.808 -21.064 1.00 27.74 87 GLU A C 1
ATOM 679 O O . GLU A 1 86 ? -9.070 -28.271 -20.040 1.00 26.98 87 GLU A O 1
ATOM 685 N N . LYS A 1 87 ? -7.851 -29.889 -21.045 1.00 27.06 88 LYS A N 1
ATOM 686 C CA . LYS A 1 87 ? -7.365 -30.451 -19.790 1.00 26.48 88 LYS A CA 1
ATOM 687 C C . LYS A 1 87 ? -6.293 -29.566 -19.168 1.00 25.40 88 LYS A C 1
ATOM 688 O O . LYS A 1 87 ? -6.325 -29.326 -17.959 1.00 24.15 88 LYS A O 1
ATOM 694 N N . ARG A 1 88 ? -5.363 -29.068 -19.986 1.00 24.85 89 ARG A N 1
ATOM 695 C CA . ARG A 1 88 ? -4.369 -28.110 -19.475 1.00 23.93 89 ARG A CA 1
ATOM 696 C C . ARG A 1 88 ? -5.068 -26.864 -18.919 1.00 23.92 89 ARG A C 1
ATOM 697 O O . ARG A 1 88 ? -4.703 -26.362 -17.854 1.00 22.67 89 ARG A O 1
ATOM 705 N N . LYS A 1 89 ? -6.087 -26.389 -19.633 1.00 24.40 90 LYS A N 1
ATOM 706 C CA . LYS A 1 89 ? -6.850 -25.213 -19.204 1.00 24.61 90 LYS A CA 1
ATOM 707 C C . LYS A 1 89 ? -7.424 -25.407 -17.793 1.00 24.21 90 LYS A C 1
ATOM 708 O O . LYS A 1 89 ? -7.236 -24.558 -16.916 1.00 23.55 90 LYS A O 1
ATOM 714 N N . GLU A 1 90 ? -8.098 -26.533 -17.582 1.00 24.70 91 GLU A N 1
ATOM 715 C CA . GLU A 1 90 ? -8.708 -26.837 -16.290 1.00 24.98 91 GLU A CA 1
ATOM 716 C C . GLU A 1 90 ? -7.650 -27.045 -15.201 1.00 23.88 91 GLU A C 1
ATOM 717 O O . GLU A 1 90 ? -7.824 -26.596 -14.066 1.00 23.21 91 GLU A O 1
ATOM 723 N N . PHE A 1 91 ? -6.555 -27.716 -15.558 1.00 23.85 92 PHE A N 1
ATOM 724 C CA . PHE A 1 91 ? -5.445 -27.944 -14.636 1.00 23.18 92 PHE A CA 1
ATOM 725 C C . PHE A 1 91 ? -4.852 -26.624 -14.125 1.00 22.75 92 PHE A C 1
ATOM 726 O O . PHE A 1 91 ? -4.741 -26.418 -12.908 1.00 22.23 92 PHE A O 1
ATOM 734 N N . VAL A 1 92 ? -4.515 -25.727 -15.051 1.00 23.00 93 VAL A N 1
ATOM 735 C CA . VAL A 1 92 ? -3.920 -24.431 -14.704 1.00 23.42 93 VAL A CA 1
ATOM 736 C C . VAL A 1 92 ? -4.891 -23.611 -13.856 1.00 23.45 93 VAL A C 1
ATOM 737 O O . VAL A 1 92 ? -4.492 -23.007 -12.863 1.00 22.76 93 VAL A O 1
ATOM 741 N N . GLU A 1 93 ? -6.162 -23.606 -14.252 1.00 23.95 94 GLU A N 1
ATOM 742 C CA . GLU A 1 93 ? -7.204 -22.878 -13.513 1.00 24.81 94 GLU A CA 1
ATOM 743 C C . GLU A 1 93 ? -7.294 -23.355 -12.060 1.00 24.20 94 GLU A C 1
ATOM 744 O O . GLU A 1 93 ? -7.316 -22.539 -11.125 1.00 23.61 94 GLU A O 1
ATOM 750 N N . ASN A 1 94 ? -7.329 -24.674 -11.868 1.00 23.76 95 ASN A N 1
ATOM 751 C CA . ASN A 1 94 ? -7.395 -25.229 -10.524 1.00 23.89 95 ASN A CA 1
ATOM 752 C C . ASN A 1 94 ? -6.135 -24.998 -9.691 1.00 22.78 95 ASN A C 1
ATOM 753 O O . ASN A 1 94 ? -6.232 -24.647 -8.522 1.00 22.59 95 ASN A O 1
ATOM 758 N N . ILE A 1 95 ? -4.962 -25.188 -10.291 1.00 22.73 96 ILE A N 1
ATOM 759 C CA . ILE A 1 95 ? -3.696 -24.938 -9.587 1.00 22.71 96 ILE A CA 1
ATOM 760 C C . ILE A 1 95 ? -3.635 -23.477 -9.132 1.00 22.48 96 ILE A C 1
ATOM 761 O O . ILE A 1 95 ? -3.222 -23.182 -8.001 1.00 22.09 96 ILE A O 1
ATOM 766 N N . ASP A 1 96 ? -4.083 -22.572 -10.000 1.00 22.43 97 ASP A N 1
ATOM 767 C CA . ASP A 1 96 ? -4.069 -21.143 -9.690 1.00 22.94 97 ASP A CA 1
ATOM 768 C C . ASP A 1 96 ? -4.990 -20.833 -8.504 1.00 22.24 97 ASP A C 1
ATOM 769 O O . ASP A 1 96 ? -4.653 -19.993 -7.676 1.00 21.80 97 ASP A O 1
ATOM 774 N N . ARG A 1 97 ? -6.135 -21.513 -8.421 1.00 21.75 98 ARG A N 1
ATOM 775 C CA . ARG A 1 97 ? -7.052 -21.320 -7.280 1.00 21.55 98 ARG A CA 1
ATOM 776 C C . ARG A 1 97 ? -6.430 -21.821 -5.982 1.00 21.01 98 ARG A C 1
ATOM 777 O O . ARG A 1 97 ? -6.565 -21.185 -4.929 1.00 21.29 98 ARG A O 1
ATOM 785 N N . VAL A 1 98 ? -5.750 -22.962 -6.048 1.00 19.89 99 VAL A N 1
ATOM 786 C CA . VAL A 1 98 ? -5.062 -23.482 -4.865 1.00 20.04 99 VAL A CA 1
ATOM 787 C C . VAL A 1 98 ? -3.999 -22.475 -4.401 1.00 19.84 99 VAL A C 1
ATOM 788 O O . VAL A 1 98 ? -3.910 -22.159 -3.213 1.00 20.07 99 VAL A O 1
ATOM 792 N N . TYR A 1 99 ? -3.226 -21.959 -5.348 1.00 19.77 100 TYR A N 1
ATOM 793 C CA . TYR A 1 99 ? -2.215 -20.939 -5.050 1.00 20.36 100 TYR A CA 1
ATOM 794 C C . TYR A 1 99 ? -2.837 -19.721 -4.361 1.00 20.55 100 TYR A C 1
ATOM 795 O O . TYR A 1 99 ? -2.322 -19.251 -3.336 1.00 20.52 100 TYR A O 1
ATOM 804 N N . ASP A 1 100 ? -3.925 -19.207 -4.928 1.00 20.41 101 ASP A N 1
ATOM 805 C CA . ASP A 1 100 ? -4.620 -18.043 -4.366 1.00 21.58 101 ASP A CA 1
ATOM 806 C C . ASP A 1 100 ? -5.118 -18.288 -2.937 1.00 20.88 101 ASP A C 1
ATOM 807 O O . ASP A 1 100 ? -4.985 -17.419 -2.059 1.00 20.68 101 ASP A O 1
ATOM 812 N N . ILE A 1 101 ? -5.691 -19.468 -2.715 1.00 20.11 102 ILE A N 1
ATOM 813 C CA . ILE A 1 101 ? -6.219 -19.826 -1.397 1.00 20.13 102 ILE A CA 1
ATOM 814 C C . ILE A 1 101 ? -5.101 -19.950 -0.363 1.00 20.04 102 ILE A C 1
ATOM 815 O O . ILE A 1 101 ? -5.199 -19.385 0.726 1.00 20.30 102 ILE A O 1
ATOM 820 N N . ILE A 1 102 ? -4.041 -20.666 -0.717 1.00 19.62 103 ILE A N 1
ATOM 821 C CA . ILE A 1 102 ? -2.911 -20.872 0.203 1.00 20.09 103 ILE A CA 1
ATOM 822 C C . ILE A 1 102 ? -2.217 -19.534 0.507 1.00 20.24 103 ILE A C 1
ATOM 823 O O . ILE A 1 102 ? -1.832 -19.275 1.654 1.00 20.04 103 ILE A O 1
ATOM 828 N N A SER A 1 103 ? -2.080 -18.692 -0.516 0.50 20.68 104 SER A N 1
ATOM 829 N N B SER A 1 103 ? -2.083 -18.684 -0.511 0.50 20.57 104 SER A N 1
ATOM 830 C CA A SER A 1 103 ? -1.538 -17.339 -0.344 0.50 21.34 104 SER A CA 1
ATOM 831 C CA B SER A 1 103 ? -1.523 -17.339 -0.325 0.50 21.05 104 SER A CA 1
ATOM 832 C C A SER A 1 103 ? -2.354 -16.543 0.680 0.50 21.48 104 SER A C 1
ATOM 833 C C B SER A 1 103 ? -2.354 -16.519 0.671 0.50 21.35 104 SER A C 1
ATOM 834 O O A SER A 1 103 ? -1.792 -15.893 1.570 0.50 21.71 104 SER A O 1
ATOM 835 O O B SER A 1 103 ? -1.799 -15.822 1.530 0.50 21.60 104 SER A O 1
ATOM 840 N N . ALA A 1 104 ? -3.677 -16.605 0.552 1.00 21.56 105 ALA A N 1
ATOM 841 C CA . ALA A 1 104 ? -4.575 -15.916 1.488 1.00 22.09 105 ALA A CA 1
ATOM 842 C C . ALA A 1 104 ? -4.421 -16.478 2.899 1.00 21.80 105 ALA A C 1
ATOM 843 O O . ALA A 1 104 ? -4.252 -15.718 3.843 1.00 22.69 105 ALA A O 1
ATOM 845 N N . LEU A 1 105 ? -4.434 -17.805 3.038 1.00 21.34 106 LEU A N 1
ATOM 846 C CA . LEU A 1 105 ? -4.245 -18.428 4.356 1.00 21.18 106 LEU A CA 1
ATOM 847 C C . LEU A 1 105 ? -2.951 -17.964 5.033 1.00 21.33 106 LEU A C 1
ATOM 848 O O . LEU A 1 105 ? -2.947 -17.648 6.223 1.00 21.20 106 LEU A O 1
ATOM 853 N N . LYS A 1 106 ? -1.868 -17.894 4.258 1.00 21.26 107 LYS A N 1
ATOM 854 C CA . LYS A 1 106 ? -0.573 -17.416 4.749 1.00 22.13 107 LYS A CA 1
ATOM 855 C C . LYS A 1 106 ? -0.668 -15.958 5.212 1.00 22.55 107 LYS A C 1
ATOM 856 O O . LYS A 1 106 ? -0.121 -15.595 6.261 1.00 22.48 107 LYS A O 1
ATOM 862 N N . SER A 1 107 ? -1.404 -15.148 4.454 1.00 22.47 108 SER A N 1
ATOM 863 C CA . SER A 1 107 ? -1.587 -13.722 4.773 1.00 23.59 108 SER A CA 1
ATOM 864 C C . SER A 1 107 ? -2.406 -13.486 6.045 1.00 23.82 108 SER A C 1
ATOM 865 O O . SER A 1 107 ? -2.326 -12.404 6.649 1.00 24.42 108 SER A O 1
ATOM 868 N N . PHE A 1 108 ? -3.189 -14.486 6.448 1.00 23.18 109 PHE A N 1
ATOM 869 C CA . PHE A 1 108 ? -4.033 -14.376 7.645 1.00 23.86 109 PHE A CA 1
ATOM 870 C C . PHE A 1 108 ? -3.297 -14.707 8.945 1.00 24.11 109 PHE A C 1
ATOM 871 O O . PHE A 1 108 ? -3.837 -14.499 10.026 1.00 24.92 109 PHE A O 1
ATOM 879 N N . LEU A 1 109 ? -2.071 -15.217 8.842 1.00 24.12 110 LEU A N 1
ATOM 880 C CA . LEU A 1 109 ? -1.334 -15.647 10.024 1.00 24.37 110 LEU A CA 1
ATOM 881 C C . LEU A 1 109 ? -0.923 -14.490 10.922 1.00 25.66 110 LEU A C 1
ATOM 882 O O . LEU A 1 109 ? -0.344 -13.505 10.451 1.00 26.42 110 LEU A O 1
ATOM 887 N N . ASP A 1 110 ? -1.251 -14.627 12.206 1.00 26.44 111 ASP A N 1
ATOM 888 C CA . ASP A 1 110 ? -0.864 -13.678 13.252 1.00 27.79 111 ASP A CA 1
ATOM 889 C C . ASP A 1 110 ? 0.324 -14.280 14.002 1.00 28.09 111 ASP A C 1
ATOM 890 O O . ASP A 1 110 ? 0.168 -15.214 14.791 1.00 27.80 111 ASP A O 1
ATOM 895 N N . HIS A 1 111 ? 1.512 -13.737 13.761 1.00 28.69 112 HIS A N 1
ATOM 896 C CA . HIS A 1 111 ? 2.725 -14.308 14.343 1.00 29.70 112 HIS A CA 1
ATOM 897 C C . HIS A 1 111 ? 2.970 -13.950 15.807 1.00 31.33 112 HIS A C 1
ATOM 898 O O . HIS A 1 111 ? 3.563 -14.743 16.547 1.00 31.55 112 HIS A O 1
ATOM 905 N N . GLU A 1 112 ? 2.504 -12.774 16.223 1.00 32.50 113 GLU A N 1
ATOM 906 C CA . GLU A 1 112 ? 2.660 -12.341 17.617 1.00 34.37 113 GLU A CA 1
ATOM 907 C C . GLU A 1 112 ? 1.891 -13.267 18.558 1.00 34.04 113 GLU A C 1
ATOM 908 O O . GLU A 1 112 ? 2.404 -13.671 19.611 1.00 35.11 113 GLU A O 1
ATOM 914 N N . LYS A 1 113 ? 0.663 -13.593 18.167 1.00 33.02 114 LYS A N 1
ATOM 915 C CA . LYS A 1 113 ? -0.216 -14.458 18.955 1.00 32.72 114 LYS A CA 1
ATOM 916 C C . LYS A 1 113 ? 0.030 -15.934 18.688 1.00 31.73 114 LYS A C 1
ATOM 917 O O . LYS A 1 113 ? -0.095 -16.764 19.593 1.00 31.83 114 LYS A O 1
ATOM 923 N N . GLY A 1 114 ? 0.364 -16.253 17.439 1.00 30.29 115 GLY A N 1
ATOM 924 C CA . GLY A 1 114 ? 0.428 -17.640 16.977 1.00 29.47 115 GLY A CA 1
ATOM 925 C C . GLY A 1 114 ? 1.745 -18.351 17.203 1.00 29.34 115 GLY A C 1
ATOM 926 O O . GLY A 1 114 ? 1.794 -19.581 17.165 1.00 28.62 115 GLY A O 1
ATOM 927 N N . LYS A 1 115 ? 2.806 -17.573 17.414 1.00 29.65 116 LYS A N 1
ATOM 928 C CA . LYS A 1 115 ? 4.123 -18.087 17.803 1.00 30.37 116 LYS A CA 1
ATOM 929 C C . LYS A 1 115 ? 4.593 -19.249 16.917 1.00 29.57 116 LYS A C 1
ATOM 930 O O . LYS A 1 115 ? 4.599 -19.121 15.692 1.00 28.62 116 LYS A O 1
ATOM 936 N N . GLU A 1 116 ? 4.966 -20.375 17.523 1.00 30.00 117 GLU A N 1
ATOM 937 C CA . GLU A 1 116 ? 5.514 -21.496 16.761 1.00 29.84 117 GLU A CA 1
ATOM 938 C C . GLU A 1 116 ? 4.526 -22.114 15.762 1.00 28.46 117 GLU A C 1
ATOM 939 O O . GLU A 1 116 ? 4.925 -22.530 14.673 1.00 27.88 117 GLU A O 1
ATOM 945 N N . ILE A 1 117 ? 3.245 -22.159 16.128 1.00 27.45 118 ILE A N 1
ATOM 946 C CA . ILE A 1 117 ? 2.208 -22.658 15.223 1.00 25.90 118 ILE A CA 1
ATOM 947 C C . ILE A 1 117 ? 2.131 -21.807 13.953 1.00 24.76 118 ILE A C 1
ATOM 948 O O . ILE A 1 117 ? 2.083 -22.338 12.845 1.00 23.85 118 ILE A O 1
ATOM 953 N N . ALA A 1 118 ? 2.127 -20.487 14.123 1.00 24.58 119 ALA A N 1
ATOM 954 C CA . ALA A 1 118 ? 2.112 -19.569 12.991 1.00 23.97 119 ALA A CA 1
ATOM 955 C C . ALA A 1 118 ? 3.382 -19.692 12.145 1.00 23.89 119 ALA A C 1
ATOM 956 O O . ALA A 1 118 ? 3.316 -19.644 10.911 1.00 23.01 119 ALA A O 1
ATOM 958 N N . LYS A 1 119 ? 4.529 -19.888 12.802 1.00 23.85 120 LYS A N 1
ATOM 959 C CA . LYS A 1 119 ? 5.803 -20.024 12.083 1.00 23.89 120 LYS A CA 1
ATOM 960 C C . LYS A 1 119 ? 5.783 -21.268 11.206 1.00 23.49 120 LYS A C 1
ATOM 961 O O . LYS A 1 119 ? 6.155 -21.223 10.028 1.00 22.51 120 LYS A O 1
ATOM 967 N N . ASN A 1 120 ? 5.342 -22.377 11.790 1.00 23.07 121 ASN A N 1
ATOM 968 C CA . ASN A 1 120 ? 5.316 -23.638 11.070 1.00 23.45 121 ASN A CA 1
ATOM 969 C C . ASN A 1 120 ? 4.272 -23.659 9.951 1.00 22.66 121 ASN A C 1
ATOM 970 O O . ASN A 1 120 ? 4.529 -24.195 8.875 1.00 22.72 121 ASN A O 1
ATOM 975 N N . LEU A 1 121 ? 3.109 -23.059 10.194 1.00 22.20 122 LEU A N 1
ATOM 976 C CA . LEU A 1 121 ? 2.118 -22.910 9.125 1.00 21.61 122 LEU A CA 1
ATOM 977 C C . LEU A 1 121 ? 2.667 -22.058 7.984 1.00 21.55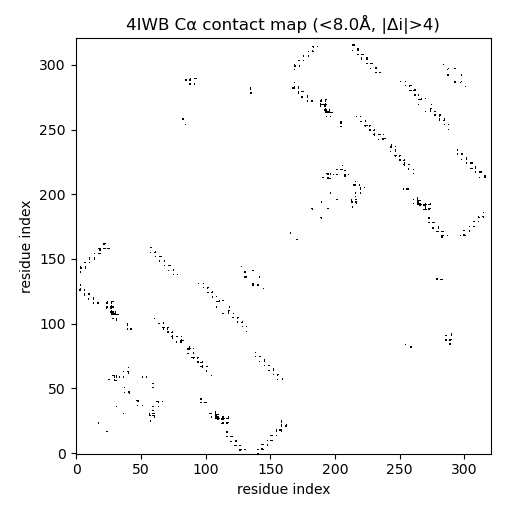 122 LEU A C 1
ATOM 978 O O . LEU A 1 121 ? 2.477 -22.379 6.818 1.00 21.62 122 LEU A O 1
ATOM 983 N N . ASP A 1 122 ? 3.346 -20.964 8.311 1.00 21.51 123 ASP A N 1
ATOM 984 C CA . ASP A 1 122 ? 3.939 -20.136 7.259 1.00 21.71 123 ASP A CA 1
ATOM 985 C C . ASP A 1 122 ? 4.931 -20.933 6.413 1.00 21.58 123 ASP A C 1
ATOM 986 O O . ASP A 1 122 ? 4.942 -20.821 5.186 1.00 21.33 123 ASP A O 1
ATOM 991 N N . THR A 1 123 ? 5.752 -21.746 7.070 1.00 21.58 124 THR A N 1
ATOM 992 C CA . THR A 1 123 ? 6.751 -22.540 6.365 1.00 21.74 124 THR A CA 1
ATOM 993 C C . THR A 1 123 ? 6.068 -23.556 5.438 1.00 21.27 124 THR A C 1
ATOM 994 O O . THR A 1 123 ? 6.428 -23.670 4.265 1.00 21.50 124 THR A O 1
ATOM 998 N N . ILE A 1 124 ? 5.076 -24.269 5.970 1.00 20.38 125 ILE A N 1
ATOM 999 C CA . ILE A 1 124 ? 4.314 -25.246 5.190 1.00 20.49 125 ILE A CA 1
ATOM 1000 C C . ILE A 1 124 ? 3.655 -24.579 3.983 1.00 20.13 125 ILE A C 1
ATOM 1001 O O . ILE A 1 124 ? 3.791 -25.060 2.854 1.00 20.05 125 ILE A O 1
ATOM 1006 N N . TYR A 1 125 ? 2.969 -23.465 4.228 1.00 19.81 126 TYR A N 1
ATOM 1007 C CA . TYR A 1 125 ? 2.318 -22.726 3.146 1.00 19.92 126 TYR A CA 1
ATOM 1008 C C . TYR A 1 125 ? 3.316 -22.245 2.093 1.00 20.13 126 TYR A C 1
ATOM 1009 O O . TYR A 1 125 ? 3.036 -22.332 0.891 1.00 20.06 126 TYR A O 1
ATOM 1018 N N . THR A 1 126 ? 4.471 -21.748 2.542 1.00 20.65 127 THR A N 1
ATOM 1019 C CA . THR A 1 126 ? 5.515 -21.271 1.633 1.00 21.83 127 THR A CA 1
ATOM 1020 C C . THR A 1 126 ? 6.023 -22.404 0.736 1.00 22.05 127 THR A C 1
ATOM 1021 O O . THR A 1 126 ? 6.158 -22.232 -0.477 1.00 21.96 127 THR A O 1
ATOM 1025 N N . ILE A 1 127 ? 6.265 -23.574 1.324 1.00 22.32 128 ILE A N 1
ATOM 1026 C CA . ILE A 1 127 ? 6.698 -24.729 0.540 1.00 22.60 128 ILE A CA 1
ATOM 1027 C C . ILE A 1 127 ? 5.647 -25.077 -0.520 1.00 22.06 128 ILE A C 1
ATOM 1028 O O . ILE A 1 127 ? 5.995 -25.332 -1.677 1.00 21.96 128 ILE A O 1
ATOM 1033 N N . ILE A 1 128 ? 4.374 -25.056 -0.124 1.00 21.72 129 ILE A N 1
ATOM 1034 C CA . ILE A 1 128 ? 3.275 -25.362 -1.037 1.00 21.95 129 ILE A CA 1
ATOM 1035 C C . ILE A 1 128 ? 3.254 -24.350 -2.190 1.00 21.67 129 ILE A C 1
ATOM 1036 O O . ILE A 1 128 ? 3.186 -24.736 -3.357 1.00 21.86 129 ILE A O 1
ATOM 1041 N N . LEU A 1 129 ? 3.345 -23.065 -1.861 1.00 21.94 130 LEU A N 1
ATOM 1042 C CA . LEU A 1 129 ? 3.336 -22.019 -2.888 1.00 22.32 130 LEU A CA 1
ATOM 1043 C C . LEU A 1 129 ? 4.500 -22.163 -3.863 1.00 22.98 130 LEU A C 1
ATOM 1044 O O . LEU A 1 129 ? 4.317 -22.020 -5.076 1.00 23.05 130 LEU A O 1
ATOM 1049 N N . ASN A 1 130 ? 5.683 -22.468 -3.330 1.00 23.37 131 ASN A N 1
ATOM 1050 C CA A ASN A 1 130 ? 6.852 -22.652 -4.179 0.50 24.09 131 ASN A CA 1
ATOM 1051 C CA B ASN A 1 130 ? 6.872 -22.675 -4.150 0.50 24.41 131 ASN A CA 1
ATOM 1052 C C . ASN A 1 130 ? 6.703 -23.848 -5.112 1.00 24.65 131 ASN A C 1
ATOM 1053 O O . ASN A 1 130 ? 7.173 -23.806 -6.253 1.00 25.33 131 ASN A O 1
ATOM 1062 N N . THR A 1 131 ? 6.029 -24.893 -4.640 1.00 24.04 132 THR A N 1
ATOM 1063 C CA . THR A 1 131 ? 5.811 -26.099 -5.442 1.00 24.52 132 THR A CA 1
ATOM 1064 C C . THR A 1 131 ? 4.773 -25.876 -6.543 1.00 24.30 132 THR A C 1
ATOM 1065 O O . THR A 1 131 ? 4.947 -26.348 -7.670 1.00 24.22 132 THR A O 1
ATOM 1069 N N . LEU A 1 132 ? 3.701 -25.160 -6.208 1.00 23.46 133 LEU A N 1
ATOM 1070 C CA . LEU A 1 132 ? 2.620 -24.882 -7.153 1.00 24.22 133 LEU A CA 1
ATOM 1071 C C . LEU A 1 132 ? 3.087 -24.088 -8.373 1.00 25.51 133 LEU A C 1
ATOM 1072 O O . LEU A 1 132 ? 2.568 -24.293 -9.476 1.00 26.02 133 LEU A O 1
ATOM 1077 N N . VAL A 1 133 ? 4.075 -23.210 -8.184 1.00 26.21 134 VAL A N 1
ATOM 1078 C CA . VAL A 1 133 ? 4.585 -22.379 -9.290 1.00 27.57 134 VAL A CA 1
ATOM 1079 C C . VAL A 1 133 ? 5.688 -23.057 -10.108 1.00 28.58 134 VAL A C 1
ATOM 1080 O O . VAL A 1 133 ? 6.044 -22.570 -11.184 1.00 29.45 134 VAL A O 1
ATOM 1084 N N . LYS A 1 134 ? 6.229 -24.162 -9.597 1.00 28.92 135 LYS A N 1
ATOM 1085 C CA . LYS A 1 134 ? 7.277 -24.908 -10.303 1.00 30.38 135 LYS A CA 1
ATOM 1086 C C . LYS A 1 134 ? 6.750 -25.482 -11.609 1.00 30.36 135 LYS A C 1
ATOM 1087 O O . LYS A 1 134 ? 5.760 -26.216 -11.626 1.00 30.13 135 LYS A O 1
ATOM 1093 N N . VAL A 1 135 ? 7.430 -25.157 -12.701 1.00 31.04 136 VAL A N 1
ATOM 1094 C CA . VAL A 1 135 ? 7.023 -25.609 -14.021 1.00 31.38 136 VAL A CA 1
ATOM 1095 C C . VAL A 1 135 ? 7.010 -27.142 -14.079 1.00 31.50 136 VAL A C 1
ATOM 1096 O O . VAL A 1 135 ? 6.109 -27.744 -14.675 1.00 31.93 136 VAL A O 1
ATOM 1100 N N . ASP A 1 136 ? 7.993 -27.760 -13.426 1.00 31.72 137 ASP A N 1
ATOM 1101 C CA . ASP A 1 136 ? 8.141 -29.215 -13.447 1.00 31.98 137 ASP A CA 1
ATOM 1102 C C . ASP A 1 136 ? 7.724 -29.900 -12.141 1.00 31.09 137 ASP A C 1
ATOM 1103 O O . ASP A 1 136 ? 8.262 -30.959 -11.782 1.00 31.31 137 ASP A O 1
ATOM 1108 N N . LYS A 1 137 ? 6.759 -29.300 -11.444 1.00 29.09 138 LYS A N 1
ATOM 1109 C CA . LYS A 1 137 ? 6.150 -29.936 -10.274 1.00 28.70 138 LYS A CA 1
ATOM 1110 C C . LYS A 1 137 ? 5.583 -31.293 -10.665 1.00 28.41 138 LYS A C 1
ATOM 1111 O O . LYS A 1 137 ? 4.962 -31.438 -11.716 1.00 28.77 138 LYS A O 1
ATOM 1117 N N . THR A 1 138 ? 5.814 -32.287 -9.819 1.00 28.13 139 THR A N 1
ATOM 1118 C CA . THR A 1 138 ? 5.422 -33.653 -10.141 1.00 28.11 139 THR A CA 1
ATOM 1119 C C . THR A 1 138 ? 4.065 -33.996 -9.544 1.00 27.50 139 THR A C 1
ATOM 1120 O O . THR A 1 138 ? 3.611 -33.365 -8.590 1.00 26.47 139 THR A O 1
ATOM 1124 N N . LYS A 1 139 ? 3.433 -35.025 -10.100 1.00 27.45 140 LYS A N 1
ATOM 1125 C CA . LYS A 1 139 ? 2.164 -35.510 -9.575 1.00 27.55 140 LYS A CA 1
ATOM 1126 C C . LYS A 1 139 ? 2.312 -35.959 -8.126 1.00 27.66 140 LYS A C 1
ATOM 1127 O O . LYS A 1 139 ? 1.425 -35.721 -7.299 1.00 27.00 140 LYS A O 1
ATOM 1133 N N . GLU A 1 140 ? 3.435 -36.612 -7.8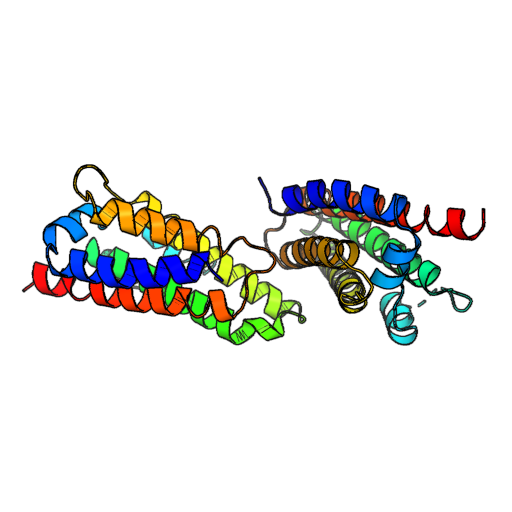29 1.00 28.07 141 GLU A N 1
ATOM 1134 C CA . GLU A 1 140 ? 3.729 -37.059 -6.473 1.00 28.87 141 GLU A CA 1
ATOM 1135 C C . GLU A 1 140 ? 3.774 -35.895 -5.489 1.00 27.35 141 GLU A C 1
ATOM 1136 O O . GLU A 1 140 ? 3.227 -36.000 -4.391 1.00 26.70 141 GLU A O 1
ATOM 1142 N N . GLU A 1 141 ? 4.423 -34.796 -5.882 1.00 26.75 142 GLU A N 1
ATOM 1143 C CA . GLU A 1 141 ? 4.487 -33.602 -5.043 1.00 26.10 142 GLU A CA 1
ATOM 1144 C C . GLU A 1 141 ? 3.092 -33.060 -4.750 1.00 25.14 142 GLU A C 1
ATOM 1145 O O . GLU A 1 141 ? 2.795 -32.714 -3.610 1.00 24.27 142 GLU A O 1
ATOM 1151 N N . LEU A 1 142 ? 2.235 -33.016 -5.772 1.00 24.28 143 LEU A N 1
ATOM 1152 C CA . LEU A 1 142 ? 0.856 -32.550 -5.584 1.00 24.02 143 LEU A CA 1
ATOM 1153 C C . LEU A 1 142 ? 0.039 -33.474 -4.677 1.00 23.94 143 LEU A C 1
ATOM 1154 O O . LEU A 1 142 ? -0.774 -32.998 -3.884 1.00 23.72 143 LEU A O 1
ATOM 1159 N N A GLN A 1 143 ? 0.271 -34.781 -4.792 0.50 24.55 144 GLN A N 1
ATOM 1160 N N B GLN A 1 143 ? 0.260 -34.784 -4.790 0.50 24.65 144 GLN A N 1
ATOM 1161 C CA A GLN A 1 143 ? -0.414 -35.766 -3.958 0.50 24.81 144 GLN A CA 1
ATOM 1162 C CA B GLN A 1 143 ? -0.440 -35.747 -3.940 0.50 24.99 144 GLN A CA 1
ATOM 1163 C C A GLN A 1 143 ? -0.035 -35.611 -2.482 0.50 24.73 144 GLN A C 1
ATOM 1164 C C B GLN A 1 143 ? -0.046 -35.571 -2.472 0.50 24.80 144 GLN A C 1
ATOM 1165 O O A GLN A 1 143 ? -0.888 -35.719 -1.598 0.50 24.66 144 GLN A O 1
ATOM 1166 O O B GLN A 1 143 ? -0.897 -35.634 -1.581 0.50 24.65 144 GLN A O 1
ATOM 1177 N N . LYS A 1 144 ? 1.242 -35.336 -2.230 1.00 24.79 145 LYS A N 1
ATOM 1178 C CA . LYS A 1 144 ? 1.734 -35.103 -0.869 1.00 24.86 145 LYS A CA 1
ATOM 1179 C C . LYS A 1 144 ? 1.171 -33.807 -0.295 1.00 23.92 145 LYS A C 1
ATOM 1180 O O . LYS A 1 144 ? 0.779 -33.769 0.870 1.00 23.36 145 LYS A O 1
ATOM 1186 N N . ILE A 1 145 ? 1.117 -32.760 -1.117 1.00 23.24 146 ILE A N 1
ATOM 1187 C CA . ILE A 1 145 ? 0.443 -31.515 -0.711 1.00 22.89 146 ILE A CA 1
ATOM 1188 C C . ILE A 1 145 ? -1.027 -31.748 -0.362 1.00 22.64 146 ILE A C 1
ATOM 1189 O O . ILE A 1 145 ? -1.527 -31.200 0.625 1.00 22.03 146 ILE A O 1
ATOM 1194 N N . LEU A 1 146 ? -1.723 -32.557 -1.162 1.00 23.02 147 LEU A N 1
ATOM 1195 C CA . LEU A 1 146 ? -3.121 -32.866 -0.869 1.00 23.11 147 LEU A CA 1
ATOM 1196 C C . LEU A 1 146 ? -3.280 -33.512 0.505 1.00 23.42 147 LEU A C 1
ATOM 1197 O O . LEU A 1 146 ? -4.171 -33.152 1.276 1.00 22.89 147 LEU A O 1
ATOM 1202 N N . GLU A 1 147 ? -2.406 -34.467 0.805 1.00 23.75 148 GLU A N 1
ATOM 1203 C CA . GLU A 1 147 ? -2.427 -35.133 2.101 1.00 24.67 148 GLU A CA 1
ATOM 1204 C C . GLU A 1 147 ? -2.182 -34.148 3.237 1.00 23.86 148 GLU A C 1
ATOM 1205 O O . GLU A 1 147 ? -2.846 -34.228 4.269 1.00 23.88 148 GLU A O 1
ATOM 1211 N N . ILE A 1 148 ? -1.240 -33.225 3.030 1.00 23.14 149 ILE A N 1
ATOM 1212 C CA . ILE A 1 148 ? -0.954 -32.157 4.000 1.00 22.68 149 ILE A CA 1
ATOM 1213 C C . ILE A 1 148 ? -2.202 -31.328 4.278 1.00 22.53 149 ILE A C 1
ATOM 1214 O O . ILE A 1 148 ? -2.557 -31.103 5.443 1.00 22.52 149 ILE A O 1
ATOM 1219 N N . LEU A 1 149 ? -2.874 -30.891 3.212 1.00 21.94 150 LEU A N 1
ATOM 1220 C CA . LEU A 1 149 ? -4.075 -30.073 3.370 1.00 22.05 150 LEU A CA 1
ATOM 1221 C C . LEU A 1 149 ? -5.206 -30.839 4.056 1.00 22.47 150 LEU A C 1
ATOM 1222 O O . LEU A 1 149 ? -5.921 -30.271 4.882 1.00 22.65 150 LEU A O 1
ATOM 1227 N N . LYS A 1 150 ? -5.355 -32.125 3.739 1.00 23.46 151 LYS A N 1
ATOM 1228 C CA . LYS A 1 150 ? -6.397 -32.927 4.377 1.00 24.59 151 LYS A CA 1
ATOM 1229 C C . LYS A 1 150 ? -6.121 -33.111 5.865 1.00 25.19 151 LYS A C 1
ATOM 1230 O O . LYS A 1 150 ? -7.045 -33.013 6.688 1.00 25.80 151 LYS A O 1
ATOM 1236 N N . ASP A 1 151 ? -4.854 -33.355 6.198 1.00 25.23 152 ASP A N 1
ATOM 1237 C CA . ASP A 1 151 ? -4.419 -33.506 7.589 1.00 26.33 152 ASP A CA 1
ATOM 1238 C C . ASP A 1 151 ? -4.623 -32.211 8.377 1.00 25.83 152 ASP A C 1
ATOM 1239 O O . ASP A 1 151 ? -5.144 -32.233 9.502 1.00 26.16 152 ASP A O 1
ATOM 1244 N N . LEU A 1 152 ? -4.228 -31.083 7.785 1.00 24.87 153 LEU A N 1
ATOM 1245 C CA . LEU A 1 152 ? -4.434 -29.784 8.433 1.00 24.47 153 LEU A CA 1
ATOM 1246 C C . LEU A 1 152 ? -5.917 -29.423 8.564 1.00 24.43 153 LEU A C 1
ATOM 1247 O O . LEU A 1 152 ? -6.341 -28.916 9.609 1.00 24.43 153 LEU A O 1
ATOM 1252 N N . ARG A 1 153 ? -6.715 -29.704 7.534 1.00 24.17 154 ARG A N 1
ATOM 1253 C CA . ARG A 1 153 ? -8.167 -29.493 7.651 1.00 24.52 154 ARG A CA 1
ATOM 1254 C C . ARG A 1 153 ? -8.749 -30.261 8.845 1.00 24.95 154 ARG A C 1
ATOM 1255 O O . ARG A 1 153 ? -9.536 -29.708 9.614 1.00 24.30 154 ARG A O 1
ATOM 1263 N N . GLU A 1 154 ? -8.356 -31.527 8.994 1.00 25.54 155 GLU A N 1
ATOM 1264 C CA . GLU A 1 154 ? -8.791 -32.347 10.132 1.00 26.68 155 GLU A CA 1
ATOM 1265 C C . GLU A 1 154 ? -8.398 -31.670 11.448 1.00 26.36 155 GLU A C 1
ATOM 1266 O O . GLU A 1 154 ? -9.197 -31.620 12.384 1.00 27.07 155 GLU A O 1
ATOM 1272 N N . ALA A 1 155 ? -7.177 -31.136 11.508 1.00 25.53 156 ALA A N 1
ATOM 1273 C CA . ALA A 1 155 ? -6.729 -30.392 12.689 1.00 25.72 156 ALA A CA 1
ATOM 1274 C C . ALA A 1 155 ? -7.638 -29.188 12.984 1.00 25.55 156 ALA A C 1
ATOM 1275 O O . ALA A 1 155 ? -8.031 -28.981 14.132 1.00 26.24 156 ALA A O 1
ATOM 1277 N N . TRP A 1 156 ? -7.987 -28.416 11.955 1.00 24.63 157 TRP A N 1
ATOM 1278 C CA . TRP A 1 156 ? -8.882 -27.257 12.131 1.00 25.05 157 TRP A CA 1
ATOM 1279 C C . TRP A 1 156 ? -10.281 -27.660 12.583 1.00 26.07 157 TRP A C 1
ATOM 1280 O O . TRP A 1 156 ? -10.898 -26.968 13.396 1.00 25.85 157 TRP A O 1
ATOM 1291 N N A GLU A 1 157 ? -10.771 -28.782 12.061 0.50 26.82 158 GLU A N 1
ATOM 1292 N N B GLU A 1 157 ? -10.770 -28.780 12.055 0.50 26.85 158 GLU A N 1
ATOM 1293 C CA A GLU A 1 157 ? -12.065 -29.319 12.476 0.50 28.39 158 GLU A CA 1
ATOM 1294 C CA B GLU A 1 157 ? -12.062 -29.335 12.463 0.50 28.44 158 GLU A CA 1
ATOM 1295 C C A GLU A 1 157 ? -12.073 -29.651 13.970 0.50 29.31 158 GLU A C 1
ATOM 1296 C C B GLU A 1 157 ? -12.085 -29.693 13.955 0.50 29.37 158 GLU A C 1
ATOM 1297 O O A GLU A 1 157 ? -13.060 -29.392 14.665 0.50 29.87 158 GLU A O 1
ATOM 1298 O O B GLU A 1 157 ? -13.093 -29.481 14.634 0.50 29.97 158 GLU A O 1
ATOM 1309 N N . GLU A 1 158 ? -10.966 -30.208 14.460 1.00 29.52 159 GLU A N 1
ATOM 1310 C CA . GLU A 1 158 ? -10.815 -30.514 15.890 1.00 30.87 159 GLU A CA 1
ATOM 1311 C C . GLU A 1 158 ? -10.719 -29.243 16.745 1.00 30.24 159 GLU A C 1
ATOM 1312 O O . GLU A 1 158 ? -11.275 -29.187 17.849 1.00 30.82 159 GLU A O 1
ATOM 1318 N N . VAL A 1 159 ? -10.022 -28.229 16.234 1.00 29.32 160 VAL A N 1
ATOM 1319 C CA . VAL A 1 159 ? -9.965 -26.928 16.905 1.00 29.29 160 VAL A CA 1
ATOM 1320 C C . VAL A 1 159 ? -11.373 -26.351 17.055 1.00 30.30 160 VAL A C 1
ATOM 1321 O O . VAL A 1 159 ? -11.756 -25.912 18.145 1.00 30.65 160 VAL A O 1
ATOM 1325 N N . LYS A 1 160 ? -12.138 -26.369 15.964 1.00 30.87 161 LYS A N 1
ATOM 1326 C CA . LYS A 1 160 ? -13.524 -25.893 15.975 1.00 33.02 161 LYS A CA 1
ATOM 1327 C C . LYS A 1 160 ? -14.348 -26.623 17.037 1.00 34.80 161 LYS A C 1
ATOM 1328 O O . LYS A 1 160 ? -15.063 -25.989 17.822 1.00 35.33 161 LYS A O 1
ATOM 1334 N N . LYS A 1 161 ? -14.233 -27.950 17.064 1.00 36.27 162 LYS A N 1
ATOM 1335 C CA . LYS A 1 161 ? -14.951 -28.769 18.046 1.00 38.71 162 LYS A CA 1
ATOM 1336 C C . LYS A 1 161 ? -14.600 -28.393 19.486 1.00 39.60 162 LYS A C 1
ATOM 1337 O O . LYS A 1 161 ? -15.491 -28.274 20.329 1.00 40.73 162 LYS A O 1
ATOM 1343 N N . LYS A 1 162 ? -13.310 -28.195 19.754 1.00 39.65 163 LYS A N 1
ATOM 1344 C CA . LYS A 1 162 ? -12.827 -27.823 21.089 1.00 40.72 163 LYS A CA 1
ATOM 1345 C C . LYS A 1 162 ? -13.294 -26.436 21.529 1.00 41.31 163 LYS A C 1
ATOM 1346 O O . LYS A 1 162 ? -13.642 -26.237 22.697 1.00 42.13 163 LYS A O 1
ATOM 1352 N N . VAL A 1 163 ? -13.298 -25.484 20.596 1.00 40.90 164 VAL A N 1
ATOM 1353 C CA . VAL A 1 163 ? -13.773 -24.124 20.871 1.00 41.92 164 VAL A CA 1
ATOM 1354 C C . VAL A 1 163 ? -15.276 -24.103 21.161 1.00 43.21 164 VAL A C 1
ATOM 1355 O O . VAL A 1 163 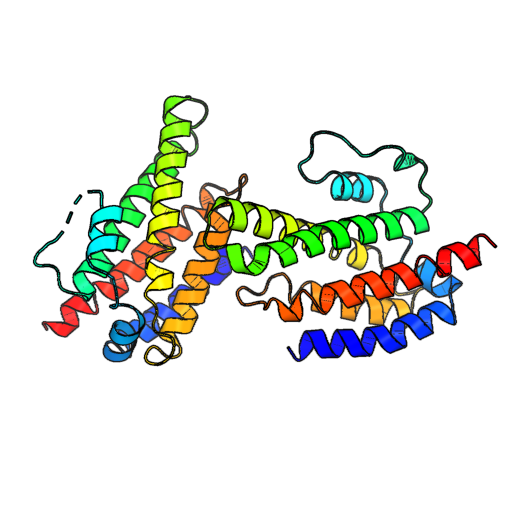? -15.730 -23.402 22.071 1.00 44.56 164 VAL A O 1
ATOM 1359 N N . HIS A 1 164 ? -16.040 -24.886 20.406 1.00 43.78 165 HIS A N 1
ATOM 1360 C CA . HIS A 1 164 ? -17.499 -24.900 20.538 1.00 45.02 165 HIS A CA 1
ATOM 1361 C C . HIS A 1 164 ? -18.040 -25.920 21.548 1.00 46.58 165 HIS A C 1
ATOM 1362 O O . HIS A 1 164 ? -19.209 -25.853 21.931 1.00 47.79 165 HIS A O 1
ATOM 1369 N N . HIS A 1 165 ? -17.191 -26.851 21.981 1.00 47.03 166 HIS A N 1
ATOM 1370 C CA . HIS A 1 165 ? -17.579 -27.852 22.980 1.00 48.41 166 HIS A CA 1
ATOM 1371 C C . HIS A 1 165 ? -16.400 -28.249 23.867 1.00 48.63 166 HIS A C 1
ATOM 1372 O O . HIS A 1 165 ? -16.580 -28.857 24.927 1.00 50.28 166 HIS A O 1
ATOM 1374 N N . GLY B 1 1 ? 8.371 -11.010 -13.019 1.00 45.96 2 GLY B N 1
ATOM 1375 C CA . GLY B 1 1 ? 7.348 -11.475 -12.037 1.00 45.98 2 GLY B CA 1
ATOM 1376 C C . GLY B 1 1 ? 6.441 -12.552 -12.605 1.00 44.78 2 GLY B C 1
ATOM 1377 O O . GLY B 1 1 ? 6.164 -13.553 -11.939 1.00 45.14 2 GLY B O 1
ATOM 1378 N N . ARG B 1 2 ? 5.983 -12.346 -13.838 1.00 43.71 3 ARG B N 1
ATOM 1379 C CA . ARG B 1 2 ? 5.086 -13.290 -14.506 1.00 42.31 3 ARG B CA 1
ATOM 1380 C C . ARG B 1 2 ? 5.830 -14.558 -14.917 1.00 40.86 3 ARG B C 1
ATOM 1381 O O . ARG B 1 2 ? 7.066 -14.586 -14.948 1.00 40.81 3 ARG B O 1
ATOM 1389 N N . ASN B 1 3 ? 5.087 -15.616 -15.224 1.00 39.35 4 ASN B N 1
ATOM 1390 C CA . ASN B 1 3 ? 5.739 -16.847 -15.652 1.00 37.70 4 ASN B CA 1
ATOM 1391 C C . ASN B 1 3 ? 6.386 -16.699 -17.031 1.00 35.46 4 ASN B C 1
ATOM 1392 O O . ASN B 1 3 ? 7.420 -17.313 -17.298 1.00 34.13 4 ASN B O 1
ATOM 1397 N N . VAL B 1 4 ? 5.796 -15.862 -17.887 1.00 33.98 5 VAL B N 1
ATOM 1398 C CA . VAL B 1 4 ? 6.427 -15.516 -19.172 1.00 32.61 5 VAL B CA 1
ATOM 1399 C C . VAL B 1 4 ? 7.767 -14.803 -18.960 1.00 31.62 5 VAL B C 1
ATOM 1400 O O . VAL B 1 4 ? 8.686 -14.971 -19.759 1.00 30.85 5 VAL B O 1
ATOM 1404 N N . ASP B 1 5 ? 7.874 -14.018 -17.884 1.00 30.99 6 ASP B N 1
ATOM 1405 C CA . ASP B 1 5 ? 9.134 -13.351 -17.545 1.00 30.34 6 ASP B CA 1
ATOM 1406 C C . ASP B 1 5 ? 10.224 -14.368 -17.209 1.00 29.39 6 ASP B C 1
ATOM 1407 O O . ASP B 1 5 ? 11.364 -14.214 -17.640 1.00 28.62 6 ASP B O 1
ATOM 1412 N N . PHE B 1 6 ? 9.862 -15.419 -16.468 1.00 28.35 7 PHE B N 1
ATOM 1413 C CA . PHE B 1 6 ? 10.788 -16.532 -16.223 1.00 27.93 7 PHE B CA 1
ATOM 1414 C C . PHE B 1 6 ? 11.214 -17.194 -17.535 1.00 26.83 7 PHE B C 1
ATOM 1415 O O . PHE B 1 6 ? 12.396 -17.497 -17.733 1.00 26.53 7 PHE B O 1
ATOM 1423 N N . ALA B 1 7 ? 10.255 -17.406 -18.434 1.00 25.39 8 ALA B N 1
ATOM 1424 C CA . ALA B 1 7 ? 10.563 -17.996 -19.739 1.00 25.06 8 ALA B CA 1
ATOM 1425 C C . ALA B 1 7 ? 11.500 -17.099 -20.548 1.00 24.96 8 ALA B C 1
ATOM 1426 O O . ALA B 1 7 ? 12.375 -17.596 -21.238 1.00 24.74 8 ALA B O 1
ATOM 1428 N N . LYS B 1 8 ? 11.314 -15.784 -20.447 1.00 25.61 9 LYS B N 1
ATOM 1429 C CA . LYS B 1 8 ? 12.202 -14.825 -21.114 1.00 26.16 9 LYS B CA 1
ATOM 1430 C C . LYS B 1 8 ? 13.668 -14.972 -20.664 1.00 26.37 9 LYS B C 1
ATOM 1431 O O . LYS B 1 8 ? 14.585 -14.992 -21.496 1.00 25.89 9 LYS B O 1
ATOM 1437 N N . GLU B 1 9 ? 13.888 -15.081 -19.355 1.00 26.11 10 GLU B N 1
ATOM 1438 C CA . GLU B 1 9 ? 15.245 -15.296 -18.837 1.00 26.88 10 GLU B CA 1
ATOM 1439 C C . GLU B 1 9 ? 15.800 -16.667 -19.218 1.00 26.82 10 GLU B C 1
ATOM 1440 O O . GLU B 1 9 ? 16.965 -16.779 -19.598 1.00 26.94 10 GLU B O 1
ATOM 1446 N N . MET B 1 10 ? 14.962 -17.702 -19.136 1.00 26.03 11 MET B N 1
ATOM 1447 C CA . MET B 1 10 ? 15.368 -19.047 -19.558 1.00 26.37 11 MET B CA 1
ATOM 1448 C C . MET B 1 10 ? 15.776 -19.089 -21.032 1.00 25.90 11 MET B C 1
ATOM 1449 O O . MET B 1 10 ? 16.665 -19.848 -21.413 1.00 26.23 11 MET B O 1
ATOM 1454 N N . THR B 1 11 ? 15.128 -18.266 -21.855 1.00 25.36 12 THR B N 1
ATOM 1455 C CA . THR B 1 11 ? 15.430 -18.205 -23.284 1.00 25.45 12 THR B CA 1
ATOM 1456 C C . THR B 1 11 ? 16.853 -17.685 -23.508 1.00 26.30 12 THR B C 1
ATOM 1457 O O . THR B 1 11 ? 17.565 -18.168 -24.385 1.00 25.89 12 THR B O 1
ATOM 1461 N N . GLU B 1 12 ? 17.270 -16.732 -22.679 1.00 27.33 13 GLU B N 1
ATOM 1462 C CA . GLU B 1 12 ? 18.636 -16.209 -22.726 1.00 29.18 13 GLU B CA 1
ATOM 1463 C C . GLU B 1 12 ? 19.679 -17.295 -22.449 1.00 28.93 13 GLU B C 1
ATOM 1464 O O . GLU B 1 12 ? 20.672 -17.408 -23.173 1.00 29.65 13 GLU B O 1
ATOM 1470 N N . PHE B 1 13 ? 19.445 -18.099 -21.411 1.00 28.30 14 PHE B N 1
ATOM 1471 C CA . PHE B 1 13 ? 20.321 -19.219 -21.088 1.00 28.40 14 PHE B CA 1
ATOM 1472 C C . PHE B 1 13 ? 20.346 -20.243 -22.219 1.00 27.63 14 PHE B C 1
ATOM 1473 O O . PHE B 1 13 ? 21.408 -20.746 -22.589 1.00 28.29 14 PHE B O 1
ATOM 1481 N N . THR B 1 14 ? 19.170 -20.536 -22.767 1.00 26.75 15 THR B N 1
ATOM 1482 C CA . THR B 1 14 ? 19.021 -21.576 -23.780 1.00 26.63 15 THR B CA 1
ATOM 1483 C C . THR B 1 14 ? 19.642 -21.178 -25.121 1.00 27.30 15 THR B C 1
ATOM 1484 O O . THR B 1 14 ? 20.295 -21.994 -25.771 1.00 27.32 15 THR B O 1
ATOM 1488 N N . LYS B 1 15 ? 19.453 -19.921 -25.519 1.00 27.97 16 LYS B N 1
ATOM 1489 C CA . LYS B 1 15 ? 20.120 -19.387 -26.707 1.00 29.33 16 LYS B CA 1
ATOM 1490 C C . LYS B 1 15 ? 21.629 -19.568 -26.640 1.00 29.91 16 LYS B C 1
ATOM 1491 O O . LYS B 1 15 ? 22.255 -19.988 -27.619 1.00 29.85 16 LYS B O 1
ATOM 1497 N N . TYR B 1 16 ? 22.214 -19.242 -25.486 1.00 30.48 17 TYR B N 1
ATOM 1498 C CA . TYR B 1 16 ? 23.647 -19.411 -25.276 1.00 31.40 17 TYR B CA 1
ATOM 1499 C C . TYR B 1 16 ? 24.035 -20.870 -25.459 1.00 31.50 17 TYR B C 1
ATOM 1500 O O . TYR B 1 16 ? 25.011 -21.182 -26.148 1.00 31.81 17 TYR B O 1
ATOM 1509 N N . GLN B 1 17 ? 23.253 -21.757 -24.847 1.00 30.47 18 GLN B N 1
ATOM 1510 C CA . GLN B 1 17 ? 23.517 -23.191 -24.906 1.00 30.52 18 GLN B CA 1
ATOM 1511 C C . GLN B 1 17 ? 23.443 -23.750 -26.329 1.00 29.97 18 GLN B C 1
ATOM 1512 O O . GLN B 1 17 ? 24.277 -24.578 -26.713 1.00 30.06 18 GLN B O 1
ATOM 1518 N N . ILE B 1 18 ? 22.455 -23.296 -27.102 1.00 29.06 19 ILE B N 1
ATOM 1519 C CA . ILE B 1 18 ? 22.305 -23.710 -28.506 1.00 29.47 19 ILE B CA 1
ATOM 1520 C C . ILE B 1 18 ? 23.513 -23.266 -29.345 1.00 30.44 19 ILE B C 1
ATOM 1521 O O . ILE B 1 18 ? 24.063 -24.051 -30.130 1.00 31.03 19 ILE B O 1
ATOM 1526 N N . ARG B 1 19 ? 23.938 -22.018 -29.148 1.00 31.22 20 ARG B N 1
ATOM 1527 C CA . ARG B 1 19 ? 25.091 -21.456 -29.862 1.00 32.69 20 ARG B CA 1
ATOM 1528 C C . ARG B 1 19 ? 26.409 -22.161 -29.532 1.00 33.36 20 ARG B C 1
ATOM 1529 O O . ARG B 1 19 ? 27.276 -22.313 -30.403 1.00 34.11 20 ARG B O 1
ATOM 1537 N N . MET B 1 20 ? 26.554 -22.593 -28.280 1.00 33.31 21 MET B N 1
ATOM 1538 C CA . MET B 1 20 ? 27.780 -23.242 -27.817 1.00 34.35 21 MET B CA 1
ATOM 1539 C C . MET B 1 20 ? 27.833 -24.717 -28.174 1.00 34.10 21 MET B C 1
ATOM 1540 O O . MET B 1 20 ? 28.922 -25.286 -28.327 1.00 34.54 21 MET B O 1
ATOM 1545 N N . GLN B 1 21 ? 26.659 -25.333 -28.284 1.00 33.35 22 GLN B N 1
ATOM 1546 C CA . GLN B 1 21 ? 26.557 -26.782 -28.447 1.00 33.64 22 GLN B CA 1
ATOM 1547 C C . GLN B 1 21 ? 25.556 -27.140 -29.548 1.00 32.81 22 GLN B C 1
ATOM 1548 O O . GLN B 1 21 ? 24.491 -27.699 -29.271 1.00 32.17 22 GLN B O 1
ATOM 1554 N N . SER B 1 22 ? 25.900 -26.818 -30.792 1.00 32.94 23 SER B N 1
ATOM 1555 C CA . SER B 1 22 ? 25.007 -27.071 -31.930 1.00 32.76 23 SER B CA 1
ATOM 1556 C C . SER B 1 22 ? 24.608 -28.547 -32.046 1.00 32.08 23 SER B C 1
ATOM 1557 O O . SER B 1 22 ? 23.460 -28.851 -32.353 1.00 31.59 23 SER B O 1
ATOM 1560 N N . GLY B 1 23 ? 25.556 -29.445 -31.782 1.00 31.95 24 GLY B N 1
ATOM 1561 C CA . GLY B 1 23 ? 25.303 -30.889 -31.838 1.00 31.45 24 GLY B CA 1
ATOM 1562 C C . GLY B 1 23 ? 24.242 -31.336 -30.849 1.00 30.16 24 GLY B C 1
ATOM 1563 O O . GLY B 1 23 ? 23.261 -31.985 -31.231 1.00 30.03 24 GLY B O 1
ATOM 1564 N N . VAL B 1 24 ? 24.443 -30.988 -29.579 1.00 29.62 25 VAL B N 1
ATOM 1565 C CA . VAL B 1 24 ? 23.482 -31.287 -28.514 1.00 28.71 25 VAL B CA 1
ATOM 1566 C C . VAL B 1 24 ? 22.113 -30.682 -28.840 1.00 27.37 25 VAL B C 1
ATOM 1567 O O . VAL B 1 24 ? 21.088 -31.350 -28.691 1.00 26.69 25 VAL B O 1
ATOM 1571 N N . ALA B 1 25 ? 22.108 -29.431 -29.306 1.00 26.71 26 ALA B N 1
ATOM 1572 C CA . ALA B 1 25 ? 20.861 -28.736 -29.648 1.00 26.13 26 ALA B CA 1
ATOM 1573 C C . ALA B 1 25 ? 20.052 -29.504 -30.700 1.00 25.87 26 ALA B C 1
ATOM 1574 O O . ALA B 1 25 ? 18.830 -29.652 -30.572 1.00 25.60 26 ALA B O 1
ATOM 1576 N N . MET B 1 26 ? 20.745 -30.019 -31.716 1.00 26.01 27 MET B N 1
ATOM 1577 C CA . MET B 1 26 ? 20.098 -30.786 -32.774 1.00 26.24 27 MET B CA 1
ATOM 1578 C C . MET B 1 26 ? 19.592 -32.118 -32.233 1.00 25.90 27 MET B C 1
ATOM 1579 O O . MET B 1 26 ? 18.459 -32.511 -32.510 1.00 25.81 27 MET B O 1
ATOM 1584 N N . LEU B 1 27 ? 20.424 -32.804 -31.451 1.00 25.78 28 LEU B N 1
ATOM 1585 C CA . LEU B 1 27 ? 19.991 -34.036 -30.788 1.00 25.58 28 LEU B CA 1
ATOM 1586 C C . LEU B 1 27 ? 18.762 -33.792 -29.919 1.00 25.02 28 LEU B C 1
ATOM 1587 O O . LEU B 1 27 ? 17.857 -34.634 -29.869 1.00 25.17 28 LEU B O 1
ATOM 1592 N N . ALA B 1 28 ? 18.730 -32.642 -29.247 1.00 24.38 29 ALA B N 1
ATOM 1593 C CA . ALA B 1 28 ? 17.615 -32.304 -28.364 1.00 24.44 29 ALA B CA 1
ATOM 1594 C C . ALA B 1 28 ? 16.305 -32.143 -29.129 1.00 24.32 29 ALA B C 1
ATOM 1595 O O . ALA B 1 28 ? 15.285 -32.720 -28.748 1.00 24.30 29 ALA B O 1
ATOM 1597 N N . GLN B 1 29 ? 16.343 -31.371 -30.213 1.00 24.21 30 GLN B N 1
ATOM 1598 C CA . GLN B 1 29 ? 15.115 -30.857 -30.817 1.00 24.18 30 GLN B CA 1
ATOM 1599 C C . GLN B 1 29 ? 14.738 -31.430 -32.186 1.00 24.92 30 GLN B C 1
ATOM 1600 O O . GLN B 1 29 ? 13.549 -31.541 -32.491 1.00 25.08 30 GLN B O 1
ATOM 1606 N N . ALA B 1 30 ? 15.732 -31.777 -33.005 1.00 25.62 31 ALA B N 1
ATOM 1607 C CA . ALA B 1 30 ? 15.484 -32.098 -34.414 1.00 26.44 31 ALA B CA 1
ATOM 1608 C C . ALA B 1 30 ? 15.004 -33.538 -34.626 1.00 27.14 31 ALA B C 1
ATOM 1609 O O . ALA B 1 30 ? 15.603 -34.317 -35.378 1.00 27.91 31 ALA B O 1
ATOM 1611 N N . ASN B 1 31 ? 13.895 -33.865 -33.972 1.00 27.36 32 ASN B N 1
ATOM 1612 C CA . ASN B 1 31 ? 13.340 -35.218 -33.970 1.00 28.33 32 ASN B CA 1
ATOM 1613 C C . ASN B 1 31 ? 11.875 -35.255 -34.404 1.00 29.06 32 ASN B C 1
ATOM 1614 O O . ASN B 1 31 ? 11.117 -36.136 -33.994 1.00 29.81 32 ASN B O 1
ATOM 1619 N N . ALA B 1 32 ? 11.489 -34.295 -35.241 1.00 29.77 33 ALA B N 1
ATOM 1620 C CA . ALA B 1 32 ? 10.112 -34.171 -35.711 1.00 30.56 33 ALA B CA 1
ATOM 1621 C C . ALA B 1 32 ? 9.658 -35.375 -36.525 1.00 32.18 33 ALA B C 1
ATOM 1622 O O . ALA B 1 32 ? 10.445 -35.983 -37.257 1.00 32.53 33 ALA B O 1
ATOM 1624 N N . LEU B 1 33 ? 8.383 -35.711 -36.378 1.00 33.24 34 LEU B N 1
ATOM 1625 C CA . LEU B 1 33 ? 7.744 -36.728 -37.204 1.00 35.37 34 LEU B CA 1
ATOM 1626 C C . LEU B 1 33 ? 7.141 -36.029 -38.428 1.00 36.10 34 LEU B C 1
ATOM 1627 O O . LEU B 1 33 ? 6.234 -35.200 -38.283 1.00 35.40 34 LEU B O 1
ATOM 1632 N N . PRO B 1 34 ? 7.657 -36.344 -39.636 1.00 37.32 35 PRO B N 1
ATOM 1633 C CA . PRO B 1 34 ? 7.304 -35.628 -40.870 1.00 38.14 35 PRO B CA 1
ATOM 1634 C C . PRO B 1 34 ? 5.799 -35.525 -41.127 1.00 38.93 35 PRO B C 1
ATOM 1635 O O . PRO B 1 34 ? 5.320 -34.470 -41.560 1.00 38.91 35 PRO B O 1
ATOM 1639 N N . GLN B 1 35 ? 5.069 -36.602 -40.842 1.00 39.72 36 GLN B N 1
ATOM 1640 C CA . GLN B 1 35 ? 3.614 -36.632 -41.019 1.00 40.77 36 GLN B CA 1
ATOM 1641 C C . GLN B 1 35 ? 2.903 -35.602 -40.144 1.00 39.38 36 GLN B C 1
ATOM 1642 O O . GLN B 1 35 ? 1.977 -34.927 -40.603 1.00 39.62 36 GLN B O 1
ATOM 1648 N N . LEU B 1 36 ? 3.346 -35.473 -38.891 1.00 37.92 37 LEU B N 1
ATOM 1649 C CA . LEU B 1 36 ? 2.767 -34.490 -37.975 1.00 36.59 37 LEU B CA 1
ATOM 1650 C C . LEU B 1 36 ? 3.107 -33.065 -38.405 1.00 35.65 37 LEU B C 1
ATOM 1651 O O . LEU B 1 36 ? 2.263 -32.172 -38.312 1.00 35.38 37 LEU B O 1
ATOM 1656 N N . VAL B 1 37 ? 4.335 -32.860 -38.878 1.00 34.89 38 VAL B N 1
ATOM 1657 C CA . VAL B 1 37 ? 4.757 -31.555 -39.389 1.00 34.46 38 VAL B CA 1
ATOM 1658 C C . VAL B 1 37 ? 3.831 -31.106 -40.523 1.00 35.41 38 VAL B C 1
ATOM 1659 O O . VAL B 1 37 ? 3.347 -29.973 -40.530 1.00 34.68 38 VAL B O 1
ATOM 1663 N N . LEU B 1 38 ? 3.572 -32.009 -41.465 1.00 36.66 39 LEU B N 1
ATOM 1664 C CA . LEU B 1 38 ? 2.689 -31.705 -42.588 1.00 38.10 39 LEU B CA 1
ATOM 1665 C C . LEU B 1 38 ? 1.278 -31.321 -42.131 1.00 38.31 39 LEU B C 1
ATOM 1666 O O . LEU B 1 38 ? 0.717 -30.340 -42.622 1.00 38.41 39 LEU B O 1
ATOM 1671 N N . GLN B 1 39 ? 0.728 -32.086 -41.187 1.00 38.41 40 GLN B N 1
ATOM 1672 C CA . GLN B 1 39 ? -0.590 -31.809 -40.604 1.00 38.95 40 GLN B CA 1
ATOM 1673 C C . GLN B 1 39 ? -0.659 -30.430 -39.951 1.00 37.55 40 GLN B C 1
ATOM 1674 O O . GLN B 1 39 ? -1.636 -29.700 -40.127 1.00 37.58 40 GLN B O 1
ATOM 1680 N N . LEU B 1 40 ? 0.386 -30.079 -39.201 1.00 36.17 41 LEU B N 1
ATOM 1681 C CA . LEU B 1 40 ? 0.442 -28.802 -38.493 1.00 35.39 41 LEU B CA 1
ATOM 1682 C C . LEU B 1 40 ? 0.603 -27.614 -39.432 1.00 35.95 41 LEU B C 1
ATOM 1683 O O . LEU B 1 40 ? 0.116 -26.523 -39.146 1.00 35.73 41 LEU B O 1
ATOM 1688 N N . LEU B 1 41 ? 1.291 -27.826 -40.549 1.00 36.92 42 LEU B N 1
ATOM 1689 C CA . LEU B 1 41 ? 1.530 -26.737 -41.493 1.00 38.03 42 LEU B CA 1
ATOM 1690 C C . LEU B 1 41 ? 0.341 -26.487 -42.424 1.00 39.79 42 LEU B C 1
ATOM 1691 O O . LEU B 1 41 ? 0.264 -25.438 -43.066 1.00 40.57 42 LEU B O 1
ATOM 1696 N N . ARG B 1 42 ? -0.585 -27.445 -42.477 1.00 41.04 43 ARG B N 1
ATOM 1697 C CA . ARG B 1 42 ? -1.762 -27.352 -43.346 1.00 42.95 43 ARG B CA 1
ATOM 1698 C C . ARG B 1 42 ? -2.973 -26.749 -42.640 1.00 43.27 43 ARG B C 1
ATOM 1699 O O . ARG B 1 42 ? -3.275 -27.093 -41.493 1.00 43.52 43 ARG B O 1
ATOM 1701 N N . VAL B 1 52 ? 10.274 -28.106 -47.416 1.00 51.70 53 VAL B N 1
ATOM 1702 C CA . VAL B 1 52 ? 8.863 -28.378 -47.152 1.00 51.52 53 VAL B CA 1
ATOM 1703 C C . VAL B 1 52 ? 8.597 -29.883 -47.241 1.00 51.65 53 VAL B C 1
ATOM 1704 O O . VAL B 1 52 ? 7.988 -30.469 -46.340 1.00 51.21 53 VAL B O 1
ATOM 1708 N N . GLU B 1 53 ? 9.062 -30.489 -48.333 1.00 52.33 54 GLU B N 1
ATOM 1709 C CA . GLU B 1 53 ? 9.049 -31.939 -48.523 1.00 52.23 54 GLU B CA 1
ATOM 1710 C C . GLU B 1 53 ? 10.488 -32.424 -48.664 1.00 51.82 54 GLU B C 1
ATOM 1711 O O . GLU B 1 53 ? 10.823 -33.558 -48.309 1.00 51.89 54 GLU B O 1
ATOM 1713 N N . THR B 1 54 ? 11.328 -31.541 -49.195 1.00 51.10 55 THR B N 1
ATOM 1714 C CA . THR B 1 54 ? 12.771 -31.740 -49.264 1.00 50.20 55 THR B CA 1
ATOM 1715 C C . THR B 1 54 ? 13.417 -31.383 -47.919 1.00 47.46 55 THR B C 1
ATOM 1716 O O . THR B 1 54 ? 14.644 -31.354 -47.796 1.00 47.63 55 THR B O 1
ATOM 1720 N N . ALA B 1 55 ? 12.578 -31.138 -46.910 1.00 44.61 56 ALA B N 1
ATOM 1721 C CA . ALA B 1 55 ? 13.017 -30.584 -45.633 1.00 41.35 56 ALA B CA 1
ATOM 1722 C C . ALA B 1 55 ? 13.806 -31.540 -44.747 1.00 39.30 56 ALA B C 1
ATOM 1723 O O . ALA B 1 55 ? 13.354 -32.642 -44.427 1.00 39.13 56 ALA B O 1
ATOM 1725 N N . THR B 1 56 ? 14.989 -31.087 -44.351 1.00 37.10 57 THR B N 1
ATOM 1726 C CA . THR B 1 56 ? 15.805 -31.770 -43.354 1.00 35.26 57 THR B CA 1
ATOM 1727 C C . THR B 1 56 ? 15.147 -31.642 -41.974 1.00 33.22 57 THR B C 1
ATOM 1728 O O . THR B 1 56 ? 14.254 -30.803 -41.791 1.00 32.08 57 THR B O 1
ATOM 1732 N N . PRO B 1 57 ? 15.587 -32.462 -40.996 1.00 31.95 58 PRO B N 1
ATOM 1733 C CA . PRO B 1 57 ? 15.050 -32.372 -39.637 1.00 30.40 58 PRO B CA 1
ATOM 1734 C C . PRO B 1 57 ? 15.093 -30.964 -39.044 1.00 29.27 58 PRO B C 1
ATOM 1735 O O . PRO B 1 57 ? 14.098 -30.514 -38.467 1.00 28.34 58 PRO B O 1
ATOM 1739 N N . LEU B 1 58 ? 16.217 -30.266 -39.196 1.00 28.82 59 LEU B N 1
ATOM 1740 C CA . LEU B 1 58 ? 16.327 -28.902 -38.670 1.00 28.54 59 LEU B CA 1
ATOM 1741 C C . LEU B 1 58 ? 15.431 -27.912 -39.427 1.00 28.18 59 LEU B C 1
ATOM 1742 O O . LEU B 1 58 ? 14.840 -27.010 -38.818 1.00 27.05 59 LEU B O 1
ATOM 1747 N N . GLU B 1 59 ? 15.320 -28.094 -40.743 1.00 28.88 60 GLU B N 1
ATOM 1748 C CA . GLU B 1 59 ? 14.415 -27.273 -41.560 1.00 29.40 60 GLU B CA 1
ATOM 1749 C C . GLU B 1 59 ? 12.962 -27.435 -41.121 1.00 28.83 60 GLU B C 1
ATOM 1750 O O . GLU B 1 59 ? 12.209 -26.457 -41.082 1.00 28.35 60 GLU B O 1
ATOM 1756 N N . GLN B 1 60 ? 12.576 -28.665 -40.786 1.00 28.33 61 GLN B N 1
ATOM 1757 C CA . GLN B 1 60 ? 11.219 -28.937 -40.298 1.00 28.42 61 GLN B CA 1
ATOM 1758 C C . GLN B 1 60 ? 10.919 -28.189 -38.998 1.00 26.80 61 GLN B C 1
ATOM 1759 O O . GLN B 1 60 ? 9.815 -27.664 -38.818 1.00 26.74 61 GLN B O 1
ATOM 1765 N N . ILE B 1 61 ? 11.901 -28.140 -38.097 1.00 25.82 62 ILE B N 1
ATOM 1766 C CA . ILE B 1 61 ? 11.766 -27.382 -36.847 1.00 24.29 62 ILE B CA 1
ATOM 1767 C C . ILE B 1 61 ? 11.561 -25.895 -37.152 1.00 24.45 62 ILE B C 1
ATOM 1768 O O . ILE B 1 61 ? 10.648 -25.257 -36.617 1.00 23.41 62 ILE B O 1
ATOM 1773 N N . ILE B 1 62 ? 12.391 -25.355 -38.041 1.00 24.68 63 ILE B N 1
ATOM 1774 C CA . ILE B 1 62 ? 12.291 -23.938 -38.396 1.00 25.35 63 ILE B CA 1
ATOM 1775 C C . ILE B 1 62 ? 10.937 -23.616 -39.048 1.00 25.45 63 ILE B C 1
ATOM 1776 O O . ILE B 1 62 ? 10.321 -22.588 -38.736 1.00 25.64 63 ILE B O 1
ATOM 1781 N N . LEU B 1 63 ? 10.462 -24.506 -39.920 1.00 25.75 64 LEU B N 1
ATOM 1782 C CA . LEU B 1 63 ? 9.124 -24.357 -40.519 1.00 26.39 64 LEU B CA 1
ATOM 1783 C C . LEU B 1 63 ? 8.014 -24.275 -39.465 1.00 25.66 64 LEU B C 1
ATOM 1784 O O . LEU B 1 63 ? 7.103 -23.448 -39.586 1.00 26.07 64 LEU B O 1
ATOM 1789 N N . LEU B 1 64 ? 8.084 -25.138 -38.454 1.00 25.21 65 LEU B N 1
ATOM 1790 C CA . LEU B 1 64 ? 7.120 -25.114 -37.342 1.00 24.91 65 LEU B CA 1
ATOM 1791 C C . LEU B 1 64 ? 7.186 -23.793 -36.560 1.00 24.69 65 LEU B C 1
ATOM 1792 O O . LEU B 1 64 ? 6.146 -23.196 -36.237 1.00 24.75 65 LEU B O 1
ATOM 1797 N N . TYR B 1 65 ? 8.399 -23.329 -36.271 1.00 24.67 66 TYR B N 1
ATOM 1798 C CA . TYR B 1 65 ? 8.572 -22.011 -35.647 1.00 24.78 66 TYR B CA 1
ATOM 1799 C C . TYR B 1 65 ? 7.970 -20.913 -36.521 1.00 25.64 66 TYR B C 1
ATOM 1800 O O . TYR B 1 65 ? 7.266 -20.042 -36.013 1.00 25.11 66 TYR B O 1
ATOM 1809 N N . ASP B 1 66 ? 8.254 -20.967 -37.827 1.00 26.71 67 ASP B N 1
ATOM 1810 C CA . ASP B 1 66 ? 7.707 -20.008 -38.805 1.00 28.20 67 ASP B CA 1
ATOM 1811 C C . ASP B 1 66 ? 6.188 -19.898 -38.691 1.00 28.11 67 ASP B C 1
ATOM 1812 O O . ASP B 1 66 ? 5.629 -18.789 -38.617 1.00 28.48 67 ASP B O 1
ATOM 1817 N N . LYS B 1 67 ? 5.524 -21.054 -38.686 1.00 27.36 68 LYS B N 1
ATOM 1818 C CA . LYS B 1 67 ? 4.065 -21.106 -38.645 1.00 27.10 68 LYS B CA 1
ATOM 1819 C C . LYS B 1 67 ? 3.493 -20.650 -37.305 1.00 25.92 68 LYS B C 1
ATOM 1820 O O . LYS B 1 67 ? 2.511 -19.903 -37.267 1.00 25.93 68 LYS B O 1
ATOM 1826 N N . ALA B 1 68 ? 4.104 -21.094 -36.210 1.00 25.00 69 ALA B N 1
ATOM 1827 C CA . ALA B 1 68 ? 3.691 -20.651 -34.877 1.00 24.36 69 ALA B CA 1
ATOM 1828 C C . ALA B 1 68 ? 3.793 -19.127 -34.755 1.00 24.66 69 ALA B C 1
ATOM 1829 O O . ALA B 1 68 ? 2.879 -18.478 -34.231 1.00 23.96 69 ALA B O 1
ATOM 1831 N N . ILE B 1 69 ? 4.892 -18.572 -35.265 1.00 24.77 70 ILE B N 1
ATOM 1832 C CA . ILE B 1 69 ? 5.120 -17.122 -35.246 1.00 25.60 70 ILE B CA 1
ATOM 1833 C C . ILE B 1 69 ? 4.086 -16.379 -36.093 1.00 26.55 70 ILE B C 1
ATOM 1834 O O . ILE B 1 69 ? 3.519 -15.384 -35.639 1.00 26.74 70 ILE B O 1
ATOM 1839 N N . GLU B 1 70 ? 3.826 -16.879 -37.301 1.00 27.11 71 GLU B N 1
ATOM 1840 C CA . GLU B 1 70 ? 2.782 -16.331 -38.176 1.00 28.39 71 GLU B CA 1
ATOM 1841 C C . GLU B 1 70 ? 1.426 -16.280 -37.464 1.00 27.89 71 GLU B C 1
ATOM 1842 O O . GLU B 1 70 ? 0.772 -15.235 -37.429 1.00 27.82 71 GLU B O 1
ATOM 1848 N N . CYS B 1 71 ? 1.024 -17.405 -36.879 1.00 27.15 72 CYS B N 1
ATOM 1849 C CA . CYS B 1 71 ? -0.270 -17.508 -36.204 1.00 27.36 72 CYS B CA 1
ATOM 1850 C C . CYS B 1 71 ? -0.370 -16.639 -34.952 1.00 26.56 72 CYS B C 1
ATOM 1851 O O . CYS B 1 71 ? -1.398 -15.999 -34.710 1.00 26.68 72 CYS B O 1
ATOM 1854 N N . LEU B 1 72 ? 0.693 -16.623 -34.151 1.00 25.62 73 LEU B N 1
ATOM 1855 C CA . LEU B 1 72 ? 0.705 -15.803 -32.942 1.00 25.60 73 LEU B CA 1
ATOM 1856 C C . LEU B 1 72 ? 0.689 -14.310 -33.263 1.00 26.46 73 LEU B C 1
ATOM 1857 O O . LEU B 1 72 ? 0.012 -13.541 -32.578 1.00 26.45 73 LEU B O 1
ATOM 1862 N N . GLU B 1 73 ? 1.428 -13.905 -34.296 1.00 27.38 74 GLU B N 1
ATOM 1863 C CA . GLU B 1 73 ? 1.401 -12.504 -34.760 1.00 28.74 74 GLU B CA 1
ATOM 1864 C C . GLU B 1 73 ? -0.021 -12.089 -35.133 1.00 29.22 74 GLU B C 1
ATOM 1865 O O . GLU B 1 73 ? -0.470 -10.990 -34.777 1.00 29.51 74 GLU B O 1
ATOM 1871 N N . ARG B 1 74 ? -0.722 -12.970 -35.848 1.00 29.12 75 ARG B N 1
ATOM 1872 C CA . ARG B 1 74 ? -2.116 -12.724 -36.220 1.00 29.64 75 ARG B CA 1
ATOM 1873 C C . ARG B 1 74 ? -3.016 -12.588 -34.986 1.00 28.93 75 ARG B C 1
ATOM 1874 O O . ARG B 1 74 ? -3.832 -11.673 -34.919 1.00 29.28 75 ARG B O 1
ATOM 1882 N N . ALA B 1 75 ? -2.858 -13.489 -34.016 1.00 27.61 76 ALA B N 1
ATOM 1883 C CA . ALA B 1 75 ? -3.652 -13.428 -32.784 1.00 27.03 76 ALA B CA 1
ATOM 1884 C C . ALA B 1 75 ? -3.440 -12.103 -32.047 1.00 26.78 76 ALA B C 1
ATOM 1885 O O . ALA B 1 75 ? -4.409 -11.462 -31.622 1.00 27.47 76 ALA B O 1
ATOM 1887 N N . ILE B 1 76 ? -2.181 -11.680 -31.941 1.00 26.23 77 ILE B N 1
ATOM 1888 C CA . ILE B 1 76 ? -1.836 -10.401 -31.300 1.00 26.24 77 ILE B CA 1
ATOM 1889 C C . ILE B 1 76 ? -2.469 -9.222 -32.048 1.00 27.50 77 ILE B C 1
ATOM 1890 O O . ILE B 1 76 ? -3.032 -8.311 -31.424 1.00 28.19 77 ILE B O 1
ATOM 1895 N N . GLU B 1 77 ? -2.398 -9.266 -33.379 1.00 28.06 78 GLU B N 1
ATOM 1896 C CA . GLU B 1 77 ? -2.973 -8.226 -34.241 1.00 29.40 78 GLU B CA 1
ATOM 1897 C C . GLU B 1 77 ? -4.462 -7.991 -33.977 1.00 30.05 78 GLU B C 1
ATOM 1898 O O . GLU B 1 77 ? -4.922 -6.849 -33.970 1.00 30.44 78 GLU B O 1
ATOM 1904 N N . ILE B 1 78 ? -5.205 -9.075 -33.754 1.00 29.64 79 ILE B N 1
ATOM 1905 C CA . ILE B 1 78 ? -6.658 -8.983 -33.609 1.00 30.83 79 ILE B CA 1
ATOM 1906 C C . ILE B 1 78 ? -7.176 -9.145 -32.175 1.00 30.82 79 ILE B C 1
ATOM 1907 O O . ILE B 1 78 ? -8.391 -9.141 -31.961 1.00 31.43 79 ILE B O 1
ATOM 1912 N N . TYR B 1 79 ? -6.257 -9.271 -31.214 1.00 30.49 80 TYR B N 1
ATOM 1913 C CA . TYR B 1 79 ? -6.581 -9.394 -29.787 1.00 31.03 80 TYR B CA 1
ATOM 1914 C C . TYR B 1 79 ? -7.632 -8.371 -29.342 1.00 32.93 80 TYR B C 1
ATOM 1915 O O . TYR B 1 79 ? -8.618 -8.724 -28.698 1.00 32.97 80 TYR B O 1
ATOM 1924 N N . ASP B 1 80 ? -7.404 -7.110 -29.698 1.00 34.68 81 ASP B N 1
ATOM 1925 C CA . ASP B 1 80 ? -8.255 -6.001 -29.260 1.00 37.45 81 ASP B CA 1
ATOM 1926 C C . ASP B 1 80 ? -9.538 -5.870 -30.093 1.00 39.11 81 ASP B C 1
ATOM 1927 O O . ASP B 1 80 ? -10.412 -5.049 -29.782 1.00 40.44 81 ASP B O 1
ATOM 1932 N N . GLN B 1 81 ? -9.655 -6.694 -31.133 1.00 39.93 82 GLN B N 1
ATOM 1933 C CA . GLN B 1 81 ? -10.778 -6.632 -32.075 1.00 42.01 82 GLN B CA 1
ATOM 1934 C C . GLN B 1 81 ? -11.785 -7.773 -31.884 1.00 42.27 82 GLN B C 1
ATOM 1935 O O . GLN B 1 81 ? -12.700 -7.939 -32.694 1.00 43.04 82 GLN B O 1
ATOM 1941 N N . VAL B 1 82 ? -11.621 -8.552 -30.816 1.00 41.90 83 VAL B N 1
ATOM 1942 C CA . VAL B 1 82 ? -12.457 -9.743 -30.593 1.00 42.43 83 VAL B CA 1
ATOM 1943 C C . VAL B 1 82 ? -13.940 -9.458 -30.289 1.00 44.00 83 VAL B C 1
ATOM 1944 O O . VAL B 1 82 ? -14.728 -10.392 -30.121 1.00 44.26 83 VAL B O 1
ATOM 1948 N N . ASN B 1 83 ? -14.317 -8.181 -30.224 1.00 45.53 84 ASN B N 1
ATOM 1949 C CA . ASN B 1 83 ? -15.733 -7.805 -30.139 1.00 47.48 84 ASN B CA 1
ATOM 1950 C C . ASN B 1 83 ? -16.489 -8.134 -31.433 1.00 48.57 84 ASN B C 1
ATOM 1951 O O . ASN B 1 83 ? -17.716 -8.272 -31.430 1.00 49.71 84 ASN B O 1
ATOM 1956 N N . GLU B 1 84 ? -15.748 -8.249 -32.534 1.00 48.48 85 GLU B N 1
ATOM 1957 C CA . GLU B 1 84 ? -16.298 -8.708 -33.808 1.00 49.45 85 GLU B CA 1
ATOM 1958 C C . GLU B 1 84 ? -16.277 -10.234 -33.816 1.00 48.61 85 GLU B C 1
ATOM 1959 O O . GLU B 1 84 ? -15.223 -10.846 -33.602 1.00 47.26 85 GLU B O 1
ATOM 1965 N N . LEU B 1 85 ? -17.438 -10.843 -34.062 1.00 49.17 86 LEU B N 1
ATOM 1966 C CA . LEU B 1 85 ? -17.590 -12.301 -33.952 1.00 48.53 86 LEU B CA 1
ATOM 1967 C C . LEU B 1 85 ? -16.581 -13.102 -34.784 1.00 47.35 86 LEU B C 1
ATOM 1968 O O . LEU B 1 85 ? -16.000 -14.072 -34.292 1.00 46.18 86 LEU B O 1
ATOM 1973 N N . GLU B 1 86 ? -16.374 -12.692 -36.033 1.00 47.48 87 GLU B N 1
ATOM 1974 C CA . GLU B 1 86 ? -15.450 -13.394 -36.924 1.00 46.61 87 GLU B CA 1
ATOM 1975 C C . GLU B 1 86 ? -13.989 -13.232 -36.481 1.00 44.63 87 GLU B C 1
ATOM 1976 O O . GLU B 1 86 ? -13.161 -14.115 -36.725 1.00 43.52 87 GLU B O 1
ATOM 1982 N N . LYS B 1 87 ? -13.688 -12.114 -35.821 1.00 43.58 88 LYS B N 1
ATOM 1983 C CA . LYS B 1 87 ? -12.354 -11.890 -35.259 1.00 41.95 88 LYS B CA 1
ATOM 1984 C C . LYS B 1 87 ? -12.083 -12.781 -34.047 1.00 40.32 88 LYS B C 1
ATOM 1985 O O . LYS B 1 87 ? -10.977 -13.304 -33.902 1.00 39.05 88 LYS B O 1
ATOM 1991 N N . ARG B 1 88 ? -13.088 -12.951 -33.185 1.00 40.08 89 ARG B N 1
ATOM 1992 C CA . ARG B 1 88 ? -12.961 -13.837 -32.022 1.00 38.98 89 ARG B CA 1
ATOM 1993 C C . ARG B 1 88 ? -12.707 -15.281 -32.463 1.00 38.15 89 ARG B C 1
ATOM 1994 O O . ARG B 1 88 ? -11.871 -15.973 -31.881 1.00 37.03 89 ARG B O 1
ATOM 2002 N N . LYS B 1 89 ? -13.427 -15.712 -33.498 1.00 38.53 90 LYS B N 1
ATOM 2003 C CA . LYS B 1 89 ? -13.260 -17.044 -34.078 1.00 37.72 90 LYS B CA 1
ATOM 2004 C C . LYS B 1 89 ? -11.865 -17.237 -34.663 1.00 36.24 90 LYS B C 1
ATOM 2005 O O . LYS B 1 89 ? -11.218 -18.254 -34.404 1.00 34.80 90 LYS B O 1
ATOM 2011 N N . GLU B 1 90 ? -11.401 -16.249 -35.429 1.00 35.61 91 GLU B N 1
ATOM 2012 C CA . GLU B 1 90 ? -10.054 -16.281 -35.998 1.00 34.36 91 GLU B CA 1
ATOM 2013 C C . GLU B 1 90 ? -8.974 -16.313 -34.909 1.00 32.42 91 GLU B C 1
ATOM 2014 O O . GLU B 1 90 ? -7.973 -17.028 -35.035 1.00 31.17 91 GLU B O 1
ATOM 2020 N N . PHE B 1 91 ? -9.183 -15.541 -33.845 1.00 31.47 92 PHE B N 1
ATOM 2021 C CA . PHE B 1 91 ? -8.237 -15.488 -32.728 1.00 29.99 92 PHE B CA 1
ATOM 2022 C C . PHE B 1 91 ? -8.071 -16.867 -32.093 1.00 29.61 92 PHE B C 1
ATOM 2023 O O . PHE B 1 91 ? -6.946 -17.351 -31.922 1.00 28.29 92 PHE B O 1
ATOM 2031 N N . VAL B 1 92 ? -9.197 -17.499 -31.762 1.00 30.01 93 VAL B N 1
ATOM 2032 C CA . VAL B 1 92 ? -9.189 -18.832 -31.156 1.00 30.29 93 VAL B CA 1
ATOM 2033 C C . VAL B 1 92 ? -8.491 -19.846 -32.063 1.00 30.19 93 VAL B C 1
ATOM 2034 O O . VAL B 1 92 ? -7.673 -20.651 -31.596 1.00 29.67 93 VAL B O 1
ATOM 2038 N N . GLU B 1 93 ? -8.814 -19.802 -33.356 1.00 31.03 94 GLU B N 1
ATOM 2039 C CA . GLU B 1 93 ? -8.213 -20.723 -34.324 1.00 31.43 94 GLU B CA 1
ATOM 2040 C C . GLU B 1 93 ? -6.700 -20.587 -34.376 1.00 30.21 94 GLU B C 1
ATOM 2041 O O . GLU B 1 93 ? -5.984 -21.590 -34.433 1.00 29.32 94 GLU B O 1
ATOM 2047 N N . ASN B 1 94 ? -6.217 -19.345 -34.346 1.00 29.48 95 ASN B N 1
ATOM 2048 C CA . ASN B 1 94 ? -4.780 -19.100 -34.375 1.00 28.68 95 ASN B CA 1
ATOM 2049 C C . ASN B 1 94 ? -4.073 -19.498 -33.076 1.00 27.27 95 ASN B C 1
ATOM 2050 O O . ASN B 1 94 ? -3.009 -20.113 -33.116 1.00 25.82 95 ASN B O 1
ATOM 2055 N N . ILE B 1 95 ? -4.670 -19.167 -31.931 1.00 26.43 96 ILE B N 1
ATOM 2056 C CA . ILE B 1 95 ? -4.118 -19.608 -30.642 1.00 26.16 96 ILE B CA 1
ATOM 2057 C C . ILE B 1 95 ? -4.047 -21.133 -30.582 1.00 25.95 96 ILE B C 1
ATOM 2058 O O . ILE B 1 95 ? -3.033 -21.690 -30.153 1.00 25.98 96 ILE B O 1
ATOM 2063 N N . ASP B 1 96 ? -5.106 -21.806 -31.032 1.00 27.27 97 ASP B N 1
ATOM 2064 C CA . ASP B 1 96 ? -5.123 -23.274 -31.034 1.00 28.11 97 ASP B CA 1
ATOM 2065 C C . ASP B 1 96 ? -4.004 -23.868 -31.889 1.00 27.95 97 ASP B C 1
ATOM 2066 O O . ASP B 1 96 ? -3.410 -24.880 -31.511 1.00 27.20 97 ASP B O 1
ATOM 2071 N N . ARG B 1 97 ? -3.714 -23.236 -33.027 1.00 27.71 98 ARG B N 1
ATOM 2072 C CA . ARG B 1 97 ? -2.613 -23.689 -33.888 1.00 27.84 98 ARG B CA 1
ATOM 2073 C C . ARG B 1 97 ? -1.262 -23.511 -33.204 1.00 26.40 98 ARG B C 1
ATOM 2074 O O . ARG B 1 97 ? -0.401 -24.396 -33.267 1.00 26.20 98 ARG B O 1
ATOM 2082 N N . VAL B 1 98 ? -1.072 -22.369 -32.547 1.00 25.41 99 VAL B N 1
ATOM 2083 C CA . VAL B 1 98 ? 0.147 -22.154 -31.774 1.00 24.63 99 VAL B CA 1
ATOM 2084 C C . VAL B 1 98 ? 0.278 -23.228 -30.690 1.00 24.21 99 VAL B C 1
ATOM 2085 O O . VAL B 1 98 ? 1.352 -23.826 -30.520 1.00 23.30 99 VAL B O 1
ATOM 2089 N N . TYR B 1 99 ? -0.819 -23.478 -29.972 1.00 24.41 100 TYR B N 1
ATOM 2090 C CA . TYR B 1 99 ? -0.843 -24.533 -28.952 1.00 24.33 100 TYR B CA 1
ATOM 2091 C C . TYR B 1 99 ? -0.404 -25.886 -29.517 1.00 24.68 100 TYR B C 1
ATOM 2092 O O . TYR B 1 99 ? 0.442 -26.568 -28.930 1.00 23.70 100 TYR B O 1
ATOM 2101 N N . ASP B 1 100 ? -0.984 -26.266 -30.654 1.00 25.12 101 ASP B N 1
ATOM 2102 C CA . ASP B 1 100 ? -0.663 -27.538 -31.306 1.00 25.78 101 ASP B CA 1
ATOM 2103 C C . ASP B 1 100 ? 0.796 -27.634 -31.743 1.00 24.93 101 ASP B C 1
ATOM 2104 O O . ASP B 1 100 ? 1.421 -28.684 -31.569 1.00 25.06 101 ASP B O 1
ATOM 2109 N N . ILE B 1 101 ? 1.336 -26.548 -32.299 1.00 24.43 102 ILE B N 1
ATOM 2110 C CA . ILE B 1 101 ? 2.732 -26.551 -32.761 1.00 23.91 102 ILE B CA 1
ATOM 2111 C C . ILE B 1 101 ? 3.709 -26.638 -31.589 1.00 23.53 102 ILE B C 1
ATOM 2112 O O . ILE B 1 101 ? 4.638 -27.455 -31.613 1.00 23.20 102 ILE B O 1
ATOM 2117 N N . ILE B 1 102 ? 3.496 -25.816 -30.563 1.00 23.12 103 ILE B N 1
ATOM 2118 C CA . ILE B 1 102 ? 4.383 -25.840 -29.387 1.00 23.11 103 ILE B CA 1
ATOM 2119 C C . ILE B 1 102 ? 4.337 -27.201 -28.676 1.00 22.96 103 ILE B C 1
ATOM 2120 O O . ILE B 1 102 ? 5.373 -27.718 -28.246 1.00 22.80 103 ILE B O 1
ATOM 2125 N N A SER B 1 103 ? 3.137 -27.771 -28.572 0.50 23.28 104 SER B N 1
ATOM 2126 N N B SER B 1 103 ? 3.142 -27.782 -28.583 0.50 23.49 104 SER B N 1
ATOM 2127 C CA A SER B 1 103 ? 2.954 -29.113 -28.022 0.50 23.46 104 SER B CA 1
ATOM 2128 C CA B SER B 1 103 ? 2.966 -29.115 -28.007 0.50 23.91 104 SER B CA 1
ATOM 2129 C C A SER B 1 103 ? 3.789 -30.133 -28.790 0.50 23.74 104 SER B C 1
ATOM 2130 C C B SER B 1 103 ? 3.743 -30.174 -28.792 0.50 24.02 104 SER B C 1
ATOM 2131 O O A SER B 1 103 ? 4.473 -30.964 -28.189 0.50 23.90 104 SER B O 1
ATOM 2132 O O B SER B 1 103 ? 4.339 -31.078 -28.201 0.50 24.25 104 SER B O 1
ATOM 2137 N N . ALA B 1 104 ? 3.732 -30.054 -30.119 1.00 23.91 105 ALA B N 1
ATOM 2138 C CA . ALA B 1 104 ? 4.485 -30.966 -30.991 1.00 24.20 105 ALA B CA 1
ATOM 2139 C C . ALA B 1 104 ? 5.989 -30.788 -30.809 1.00 23.88 105 ALA B C 1
ATOM 2140 O O . ALA B 1 104 ? 6.722 -31.768 -30.670 1.00 24.31 105 ALA B O 1
ATOM 2142 N N . LEU B 1 105 ? 6.445 -29.538 -30.796 1.00 23.40 106 LEU B N 1
ATOM 2143 C CA . LEU B 1 105 ? 7.864 -29.256 -30.549 1.00 23.24 106 LEU B CA 1
ATOM 2144 C C . LEU B 1 105 ? 8.342 -29.843 -29.216 1.00 23.46 106 LEU B C 1
ATOM 2145 O O . LEU B 1 105 ? 9.414 -30.456 -29.150 1.00 23.43 106 LEU B O 1
ATOM 2150 N N . LYS B 1 106 ? 7.535 -29.676 -28.168 1.00 23.23 107 LYS B N 1
ATOM 2151 C CA . LYS B 1 106 ? 7.838 -30.257 -26.858 1.00 23.68 107 LYS B CA 1
ATOM 2152 C C . LYS B 1 106 ? 7.906 -31.790 -26.925 1.00 24.55 107 LYS B C 1
ATOM 2153 O O . LYS B 1 106 ? 8.818 -32.404 -26.353 1.00 24.14 107 LYS B O 1
ATOM 2159 N N . SER B 1 107 ? 6.961 -32.393 -27.652 1.00 25.02 108 SER B N 1
ATOM 2160 C CA . SER B 1 107 ? 6.920 -33.848 -27.844 1.00 25.85 108 SER B CA 1
ATOM 2161 C C . SER B 1 107 ? 8.148 -34.419 -28.572 1.00 25.96 108 SER B C 1
ATOM 2162 O O . SER B 1 107 ? 8.462 -35.598 -28.416 1.00 26.66 108 SER B O 1
ATOM 2165 N N . PHE B 1 108 ? 8.830 -33.582 -29.356 1.00 25.25 109 PHE B N 1
ATOM 2166 C CA . PHE B 1 108 ? 10.005 -33.998 -30.129 1.00 25.77 109 PHE B CA 1
ATOM 2167 C C . PHE B 1 108 ? 11.307 -33.989 -29.323 1.00 25.80 109 PHE B C 1
ATOM 2168 O O . PHE B 1 108 ? 12.341 -34.452 -29.815 1.00 26.09 109 PHE B O 1
ATOM 2176 N N . LEU B 1 109 ? 11.264 -33.464 -28.101 1.00 25.60 110 LEU B N 1
ATOM 2177 C CA . LEU B 1 109 ? 12.484 -33.306 -27.302 1.00 25.61 110 LEU B CA 1
ATOM 2178 C C . LEU B 1 109 ? 13.046 -34.638 -26.821 1.00 26.82 110 LEU B C 1
ATOM 2179 O O . LEU B 1 109 ? 12.312 -35.475 -26.285 1.00 27.43 110 LEU B O 1
ATOM 2184 N N . ASP B 1 110 ? 14.345 -34.828 -27.036 1.00 27.53 111 ASP B N 1
ATOM 2185 C CA . ASP B 1 110 ? 15.042 -36.031 -26.577 1.00 29.20 111 ASP B CA 1
ATOM 2186 C C . ASP B 1 110 ? 15.791 -35.691 -25.291 1.00 29.57 111 ASP B C 1
ATOM 2187 O O . ASP B 1 110 ? 16.832 -35.040 -25.316 1.00 29.19 111 ASP B O 1
ATOM 2192 N N . HIS B 1 111 ? 15.244 -36.130 -24.163 1.00 30.82 112 HIS B N 1
ATOM 2193 C CA . HIS B 1 111 ? 15.818 -35.793 -22.862 1.00 32.10 112 HIS B CA 1
ATOM 2194 C C . HIS B 1 111 ? 17.026 -36.636 -22.470 1.00 33.69 112 HIS B C 1
ATOM 2195 O O . HIS B 1 111 ? 17.733 -36.294 -21.525 1.00 34.42 112 HIS B O 1
ATOM 2202 N N . GLU B 1 112 ? 17.262 -37.725 -23.201 1.00 34.58 113 GLU B N 1
ATOM 2203 C CA . GLU B 1 112 ? 18.457 -38.540 -22.996 1.00 36.51 113 GLU B CA 1
ATOM 2204 C C . GLU B 1 112 ? 19.678 -37.861 -23.626 1.00 35.95 113 GLU B C 1
ATOM 2205 O O . GLU B 1 112 ? 20.664 -37.589 -22.938 1.00 37.47 113 GLU B O 1
ATOM 2211 N N . LYS B 1 113 ? 19.603 -37.580 -24.925 1.00 34.59 114 LYS B N 1
ATOM 2212 C CA . LYS B 1 113 ? 20.752 -37.055 -25.663 1.00 33.82 114 LYS B CA 1
ATOM 2213 C C . LYS B 1 113 ? 20.839 -35.533 -25.625 1.00 32.42 114 LYS B C 1
ATOM 2214 O O . LYS B 1 113 ? 21.903 -34.960 -25.880 1.00 31.74 114 LYS B O 1
ATOM 2220 N N . GLY B 1 114 ? 19.717 -34.886 -25.312 1.00 31.30 115 GLY B N 1
ATOM 2221 C CA . GLY B 1 114 ? 19.617 -33.428 -25.380 1.00 30.32 115 GLY B CA 1
ATOM 2222 C C . GLY B 1 114 ? 20.046 -32.667 -24.139 1.00 30.67 115 GLY B C 1
ATOM 2223 O O . GLY B 1 114 ? 20.108 -31.435 -24.160 1.00 29.78 115 GLY B O 1
ATOM 2224 N N . LYS B 1 115 ? 20.323 -33.403 -23.060 1.00 31.36 116 LYS B N 1
ATOM 2225 C CA . LYS B 1 115 ? 20.894 -32.839 -21.830 1.00 32.37 116 LYS B CA 1
ATOM 2226 C C . LYS B 1 115 ? 20.126 -31.608 -21.347 1.00 31.58 116 LYS B C 1
ATOM 2227 O O . LYS B 1 115 ? 18.890 -31.612 -21.335 1.00 31.42 116 LYS B O 1
ATOM 2233 N N . GLU B 1 116 ? 20.848 -30.552 -20.975 1.00 31.61 117 GLU B N 1
ATOM 2234 C CA . GLU B 1 116 ? 20.216 -29.369 -20.383 1.00 31.29 117 GLU B CA 1
ATOM 2235 C C . GLU B 1 116 ? 19.452 -28.529 -21.415 1.00 29.43 117 GLU B C 1
ATOM 2236 O O . GLU B 1 116 ? 18.536 -27.789 -21.062 1.00 29.04 117 GLU B O 1
ATOM 2242 N N . ILE B 1 117 ? 19.818 -28.647 -22.691 1.00 28.35 118 ILE B N 1
ATOM 2243 C CA . ILE B 1 117 ? 19.079 -27.946 -23.747 1.00 26.46 118 ILE B CA 1
ATOM 2244 C C . ILE B 1 117 ? 17.655 -28.496 -23.868 1.00 25.40 118 ILE B C 1
ATOM 2245 O O . ILE B 1 117 ? 16.698 -27.725 -23.949 1.00 24.46 118 ILE B O 1
ATOM 2250 N N . ALA B 1 118 ? 17.515 -29.822 -23.851 1.00 24.82 119 ALA B N 1
ATOM 2251 C CA . ALA B 1 118 ? 16.187 -30.442 -23.869 1.00 24.36 119 ALA B CA 1
ATOM 2252 C C . ALA B 1 118 ? 15.381 -30.033 -22.635 1.00 24.20 119 ALA B C 1
ATOM 2253 O O . ALA B 1 118 ? 14.200 -29.696 -22.741 1.00 23.41 119 ALA B O 1
ATOM 2255 N N . LYS B 1 119 ? 16.022 -30.054 -21.468 1.00 24.66 120 LYS B N 1
ATOM 2256 C CA . LYS B 1 119 ? 15.346 -29.649 -20.226 1.00 25.31 120 LYS B CA 1
ATOM 2257 C C . LYS B 1 119 ? 14.839 -28.209 -20.302 1.00 24.84 120 LYS B C 1
ATOM 2258 O O . LYS B 1 119 ? 13.700 -27.928 -19.937 1.00 24.49 120 LYS B O 1
ATOM 2264 N N . ASN B 1 120 ? 15.688 -27.303 -20.777 1.00 24.61 121 ASN B N 1
ATOM 2265 C CA . ASN B 1 120 ? 15.335 -25.886 -20.810 1.00 24.56 121 ASN B CA 1
ATOM 2266 C C . ASN B 1 120 ? 14.274 -25.568 -21.859 1.00 23.55 121 ASN B C 1
ATOM 2267 O O . ASN B 1 120 ? 13.372 -24.767 -21.609 1.00 23.12 121 ASN B O 1
ATOM 2272 N N . LEU B 1 121 ? 14.362 -26.213 -23.022 1.00 23.45 122 LEU B N 1
ATOM 2273 C CA . LEU B 1 121 ? 13.297 -26.075 -24.017 1.00 23.06 122 LEU B CA 1
ATOM 2274 C C . LEU B 1 121 ? 11.969 -26.591 -23.475 1.00 23.10 122 LEU B C 1
ATOM 2275 O O . LEU B 1 121 ? 10.929 -25.964 -23.694 1.00 22.83 122 LEU B O 1
ATOM 2280 N N . ASP B 1 122 ? 12.003 -27.721 -22.762 1.00 23.43 123 ASP B N 1
ATOM 2281 C CA . ASP B 1 122 ? 10.783 -28.261 -22.156 1.00 23.87 123 ASP B CA 1
ATOM 2282 C C . ASP B 1 122 ? 10.150 -27.236 -21.201 1.00 23.73 123 ASP B C 1
ATOM 2283 O O . ASP B 1 122 ? 8.939 -27.006 -21.235 1.00 22.88 123 ASP B O 1
ATOM 2288 N N . THR B 1 123 ? 10.982 -26.607 -20.374 1.00 23.31 124 THR B N 1
ATOM 2289 C CA . THR B 1 123 ? 10.501 -25.578 -19.447 1.00 23.45 124 THR B CA 1
ATOM 2290 C C . THR B 1 123 ? 9.850 -24.413 -20.189 1.00 22.71 124 THR B C 1
ATOM 2291 O O . THR B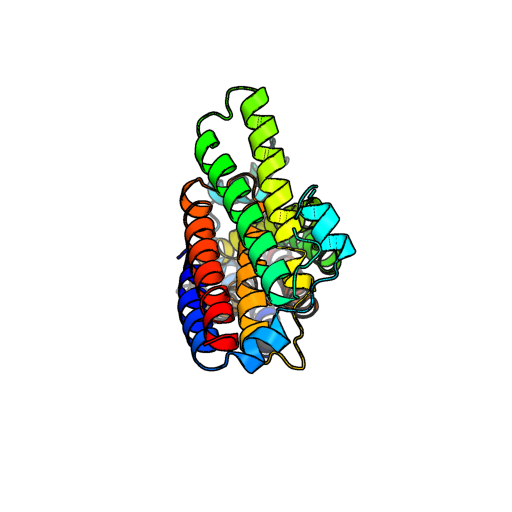 1 123 ? 8.740 -23.998 -19.847 1.00 22.46 124 THR B O 1
ATOM 2295 N N . ILE B 1 124 ? 10.538 -23.902 -21.206 1.00 21.97 125 ILE B N 1
ATOM 2296 C CA . ILE B 1 124 ? 10.036 -22.768 -21.983 1.00 21.89 125 ILE B CA 1
ATOM 2297 C C . ILE B 1 124 ? 8.717 -23.120 -22.666 1.00 21.61 125 ILE B C 1
ATOM 2298 O O . ILE B 1 124 ? 7.745 -22.362 -22.597 1.00 22.02 125 ILE B O 1
ATOM 2303 N N . TYR B 1 125 ? 8.675 -24.276 -23.319 1.00 21.46 126 TYR B N 1
ATOM 2304 C CA . TYR B 1 125 ? 7.462 -24.670 -24.038 1.00 21.78 126 TYR B CA 1
ATOM 2305 C C . TYR B 1 125 ? 6.300 -24.865 -23.060 1.00 22.06 126 TYR B C 1
ATOM 2306 O O . TYR B 1 125 ? 5.165 -24.476 -23.351 1.00 22.08 126 TYR B O 1
ATOM 2315 N N . THR B 1 126 ? 6.586 -25.450 -21.898 1.00 22.54 127 THR B N 1
ATOM 2316 C CA . THR B 1 126 ? 5.535 -25.691 -20.899 1.00 23.21 127 THR B CA 1
ATOM 2317 C C . THR B 1 126 ? 4.935 -24.372 -20.420 1.00 23.12 127 THR B C 1
ATOM 2318 O O . THR B 1 126 ? 3.716 -24.241 -20.307 1.00 23.06 127 THR B O 1
ATOM 2322 N N . ILE B 1 127 ? 5.791 -23.384 -20.164 1.00 22.60 128 ILE B N 1
ATOM 2323 C CA . ILE B 1 127 ? 5.316 -22.055 -19.768 1.00 22.89 128 ILE B CA 1
ATOM 2324 C C . ILE B 1 127 ? 4.440 -21.425 -20.854 1.00 22.60 128 ILE B C 1
ATOM 2325 O O . ILE B 1 127 ? 3.375 -20.855 -20.566 1.00 22.92 128 ILE B O 1
ATOM 2330 N N . ILE B 1 128 ? 4.876 -21.544 -22.103 1.00 21.93 129 ILE B N 1
ATOM 2331 C CA . ILE B 1 128 ? 4.075 -21.060 -23.227 1.00 21.86 129 ILE B CA 1
ATOM 2332 C C . ILE B 1 128 ? 2.698 -21.733 -23.260 1.00 21.90 129 ILE B C 1
ATOM 2333 O O . ILE B 1 128 ? 1.677 -21.041 -23.342 1.00 22.09 129 ILE B O 1
ATOM 2338 N N . LEU B 1 129 ? 2.672 -23.065 -23.169 1.00 21.50 130 LEU B N 1
ATOM 2339 C CA . LEU B 1 129 ? 1.409 -23.811 -23.208 1.00 21.96 130 LEU B CA 1
ATOM 2340 C C . LEU B 1 129 ? 0.473 -23.411 -22.065 1.00 22.54 130 LEU B C 1
ATOM 2341 O O . LEU B 1 129 ? -0.723 -23.199 -22.284 1.00 22.85 130 LEU B O 1
ATOM 2346 N N . ASN B 1 130 ? 1.033 -23.288 -20.860 1.00 22.69 131 ASN B N 1
ATOM 2347 C CA . ASN B 1 130 ? 0.256 -22.915 -19.670 1.00 24.18 131 ASN B CA 1
ATOM 2348 C C . ASN B 1 130 ? -0.317 -21.511 -19.779 1.00 24.43 131 ASN B C 1
ATOM 2349 O O . ASN B 1 130 ? -1.322 -21.190 -19.141 1.00 25.42 131 ASN B O 1
ATOM 2354 N N . THR B 1 131 ? 0.328 -20.675 -20.585 1.00 24.14 132 THR B N 1
ATOM 2355 C CA . THR B 1 131 ? -0.137 -19.307 -20.795 1.00 24.81 132 THR B CA 1
ATOM 2356 C C . THR B 1 131 ? -1.239 -19.253 -21.853 1.00 25.11 132 THR B C 1
ATOM 2357 O O . THR B 1 131 ? -2.255 -18.578 -21.664 1.00 25.33 132 THR B O 1
ATOM 2361 N N . LEU B 1 132 ? -1.046 -19.986 -22.949 1.00 24.99 133 LEU B N 1
ATOM 2362 C CA . LEU B 1 132 ? -1.998 -19.982 -24.068 1.00 25.58 133 LEU B CA 1
ATOM 2363 C C . LEU B 1 132 ? -3.402 -20.441 -23.681 1.00 26.72 133 LEU B C 1
ATOM 2364 O O . LEU B 1 132 ? -4.383 -19.992 -24.274 1.00 27.44 133 LEU B O 1
ATOM 2369 N N . VAL B 1 133 ? -3.496 -21.322 -22.687 1.00 27.22 134 VAL B N 1
ATOM 2370 C CA . VAL B 1 133 ? -4.795 -21.887 -22.289 1.00 28.67 134 VAL B CA 1
ATOM 2371 C C . VAL B 1 133 ? -5.654 -20.980 -21.402 1.00 29.96 134 VAL B C 1
ATOM 2372 O O . VAL B 1 133 ? -6.858 -21.223 -21.249 1.00 30.96 134 VAL B O 1
ATOM 2376 N N . LYS B 1 134 ? -5.042 -19.941 -20.834 1.00 30.59 135 LYS B N 1
ATOM 2377 C CA . LYS B 1 134 ? -5.731 -19.037 -19.906 1.00 32.12 135 LYS B CA 1
ATOM 2378 C C . LYS B 1 134 ? -6.749 -18.150 -20.615 1.00 32.53 135 LYS B C 1
ATOM 2379 O O . LYS B 1 134 ? -6.430 -17.510 -21.621 1.00 32.29 135 LYS B O 1
ATOM 2385 N N . VAL B 1 135 ? -7.962 -18.099 -20.069 1.00 33.37 136 VAL B N 1
ATOM 2386 C CA . VAL B 1 135 ? -9.023 -17.237 -20.606 1.00 34.32 136 VAL B CA 1
ATOM 2387 C C . VAL B 1 135 ? -8.656 -15.763 -20.472 1.00 34.36 136 VAL B C 1
ATOM 2388 O O . VAL B 1 135 ? -9.056 -14.941 -21.301 1.00 34.91 136 VAL B O 1
ATOM 2392 N N . ASP B 1 136 ? -7.880 -15.448 -19.439 1.00 34.08 137 ASP B N 1
ATOM 2393 C CA . ASP B 1 136 ? -7.505 -14.071 -19.127 1.00 34.57 137 ASP B CA 1
ATOM 2394 C C . ASP B 1 136 ? -6.073 -13.691 -19.522 1.00 33.42 137 ASP B C 1
ATOM 2395 O O . ASP B 1 136 ? -5.525 -12.705 -19.013 1.00 33.46 137 ASP B O 1
ATOM 2400 N N . LYS B 1 137 ? -5.475 -14.453 -20.440 1.00 31.63 138 LYS B N 1
ATOM 2401 C CA . LYS B 1 137 ? -4.160 -14.095 -20.968 1.00 30.56 138 LYS B CA 1
ATOM 2402 C C . LYS B 1 137 ? -4.206 -12.703 -21.601 1.00 30.49 138 LYS B C 1
ATOM 2403 O O . LYS B 1 137 ? -5.184 -12.344 -22.267 1.00 31.03 138 LYS B O 1
ATOM 2409 N N . THR B 1 138 ? -3.150 -11.931 -21.367 1.00 30.30 139 THR B N 1
ATOM 2410 C CA . THR B 1 138 ? -3.054 -10.560 -21.862 1.00 30.53 139 THR B CA 1
ATOM 2411 C C . THR B 1 138 ? -2.341 -10.502 -23.215 1.00 29.95 139 THR B C 1
ATOM 2412 O O . THR B 1 138 ? -1.586 -11.413 -23.576 1.00 28.79 139 THR B O 1
ATOM 2416 N N . LYS B 1 139 ? -2.581 -9.426 -23.962 1.00 30.25 140 LYS B N 1
ATOM 2417 C CA . LYS B 1 139 ? -1.851 -9.173 -25.209 1.00 30.16 140 LYS B CA 1
ATOM 2418 C C . LYS B 1 139 ? -0.350 -9.097 -24.924 1.00 30.24 140 LYS B C 1
ATOM 2419 O O . LYS B 1 139 ? 0.466 -9.611 -25.696 1.00 29.38 140 LYS B O 1
ATOM 2425 N N . GLU B 1 140 ? -0.003 -8.488 -23.791 1.00 30.83 141 GLU B N 1
ATOM 2426 C CA . GLU B 1 140 ? 1.386 -8.344 -23.353 1.00 31.38 141 GLU B CA 1
ATOM 2427 C C . GLU B 1 140 ? 2.086 -9.693 -23.163 1.00 30.09 141 GLU B C 1
ATOM 2428 O O . GLU B 1 140 ? 3.242 -9.856 -23.560 1.00 29.48 141 GLU B O 1
ATOM 2434 N N . GLU B 1 141 ? 1.380 -10.654 -22.569 1.00 29.60 142 GLU B N 1
ATOM 2435 C CA . GLU B 1 141 ? 1.911 -12.009 -22.395 1.00 29.03 142 GLU B CA 1
ATOM 2436 C C . GLU B 1 141 ? 2.137 -12.674 -23.748 1.00 27.89 142 GLU B C 1
ATOM 2437 O O . GLU B 1 141 ? 3.163 -13.323 -23.972 1.00 27.07 142 GLU B O 1
ATOM 2443 N N . LEU B 1 142 ? 1.180 -12.501 -24.656 1.00 27.25 143 LEU B N 1
ATOM 2444 C CA . LEU B 1 142 ? 1.306 -13.073 -26.001 1.00 26.56 143 LEU B CA 1
ATOM 2445 C C . LEU B 1 142 ? 2.508 -12.492 -26.757 1.00 26.29 143 LEU B C 1
ATOM 2446 O O . LEU B 1 142 ? 3.223 -13.222 -27.452 1.00 25.79 143 LEU B O 1
ATOM 2451 N N A GLN B 1 143 ? 2.731 -11.191 -26.600 0.50 26.69 144 GLN B N 1
ATOM 2452 N N B GLN B 1 143 ? 2.721 -11.182 -26.614 0.50 26.84 144 GLN B N 1
ATOM 2453 C CA A GLN B 1 143 ? 3.859 -10.517 -27.237 0.50 26.99 144 GLN B CA 1
ATOM 2454 C CA B GLN B 1 143 ? 3.857 -10.491 -27.239 0.50 27.29 144 GLN B CA 1
ATOM 2455 C C A GLN B 1 143 ? 5.213 -10.973 -26.692 0.50 26.80 144 GLN B C 1
ATOM 2456 C C B GLN B 1 143 ? 5.208 -10.972 -26.695 0.50 26.96 144 GLN B C 1
ATOM 2457 O O A GLN B 1 143 ? 6.179 -11.096 -27.447 0.50 26.66 144 GLN B O 1
ATOM 2458 O O B GLN B 1 143 ? 6.169 -11.111 -27.453 0.50 26.80 144 GLN B O 1
ATOM 2469 N N . LYS B 1 144 ? 5.275 -11.236 -25.389 1.00 26.76 145 LYS B N 1
ATOM 2470 C CA . LYS B 1 144 ? 6.496 -11.785 -24.782 1.00 26.96 145 LYS B CA 1
ATOM 2471 C C . LYS B 1 144 ? 6.780 -13.197 -25.300 1.00 25.84 145 LYS B C 1
ATOM 2472 O O . LYS B 1 144 ? 7.930 -13.535 -25.594 1.00 25.55 145 LYS B O 1
ATOM 2478 N N . ILE B 1 145 ? 5.726 -13.998 -25.457 1.00 24.85 146 ILE B N 1
ATOM 2479 C CA . ILE B 1 145 ? 5.859 -15.326 -26.078 1.00 24.39 146 ILE B CA 1
ATOM 2480 C C . ILE B 1 145 ? 6.367 -15.200 -27.521 1.00 24.05 146 ILE B C 1
ATOM 2481 O O . ILE B 1 145 ? 7.224 -15.971 -27.958 1.00 23.25 146 ILE B O 1
ATOM 2486 N N . LEU B 1 146 ? 5.846 -14.220 -28.255 1.00 24.20 147 LEU B N 1
ATOM 2487 C CA . LEU B 1 146 ? 6.283 -13.994 -29.632 1.00 24.51 147 LEU B CA 1
ATOM 2488 C C . LEU B 1 146 ? 7.776 -13.695 -29.706 1.00 25.06 147 LEU B C 1
ATOM 2489 O O . LEU B 1 146 ? 8.472 -14.239 -30.561 1.00 24.90 147 LEU B O 1
ATOM 2494 N N . GLU B 1 147 ? 8.253 -12.839 -28.802 1.00 25.65 148 GLU B N 1
ATOM 2495 C CA . GLU B 1 147 ? 9.671 -12.474 -28.727 1.00 26.57 148 GLU B CA 1
ATOM 2496 C C . GLU B 1 147 ? 10.529 -13.706 -28.455 1.00 25.86 148 GLU B C 1
ATOM 2497 O O . GLU B 1 147 ? 11.583 -13.898 -29.083 1.00 25.54 148 GLU B O 1
ATOM 2503 N N . ILE B 1 148 ? 10.060 -14.535 -27.524 1.00 25.12 149 ILE B N 1
ATOM 2504 C CA . ILE B 1 148 ? 10.722 -15.798 -27.185 1.00 24.68 149 ILE B CA 1
ATOM 2505 C C . ILE B 1 148 ? 10.846 -16.694 -28.417 1.00 24.68 149 ILE B C 1
ATOM 2506 O O . ILE B 1 148 ? 11.928 -17.228 -28.693 1.00 24.13 149 ILE B O 1
ATOM 2511 N N . LEU B 1 149 ? 9.747 -16.857 -29.157 1.00 24.40 150 LEU B N 1
ATOM 2512 C CA . LEU B 1 149 ? 9.773 -17.731 -30.332 1.00 24.64 150 LEU B CA 1
ATOM 2513 C C . LEU B 1 149 ? 10.655 -17.175 -31.452 1.00 25.22 150 LEU B C 1
ATOM 2514 O O . LEU B 1 149 ? 11.366 -17.931 -32.108 1.00 25.04 150 LEU B O 1
ATOM 2519 N N . LYS B 1 150 ? 10.621 -15.860 -31.656 1.00 25.96 151 LYS B N 1
ATOM 2520 C CA . LYS B 1 150 ? 11.500 -15.231 -32.651 1.00 26.97 151 LYS B CA 1
ATOM 2521 C C . LYS B 1 150 ? 12.975 -15.405 -32.296 1.00 27.31 151 LYS B C 1
ATOM 2522 O O . LYS B 1 150 ? 13.802 -15.668 -33.176 1.00 27.30 151 LYS B O 1
ATOM 2528 N N . ASP B 1 151 ? 13.297 -15.260 -31.011 1.00 27.38 152 ASP B N 1
ATOM 2529 C CA . ASP B 1 151 ? 14.670 -15.433 -30.538 1.00 28.38 152 ASP B CA 1
ATOM 2530 C C . ASP B 1 151 ? 15.134 -16.873 -30.686 1.00 27.64 152 ASP B C 1
ATOM 2531 O O . ASP B 1 151 ? 16.279 -17.126 -31.096 1.00 27.75 152 ASP B O 1
ATOM 2536 N N . LEU B 1 152 ? 14.250 -17.819 -30.371 1.00 26.65 153 LEU B N 1
ATOM 2537 C CA . LEU B 1 152 ? 14.593 -19.232 -30.539 1.00 26.18 153 LEU B CA 1
ATOM 2538 C C . LEU B 1 152 ? 14.684 -19.631 -32.012 1.00 26.48 153 LEU B C 1
ATOM 2539 O O . LEU B 1 152 ? 15.575 -20.391 -32.391 1.00 26.44 153 LEU B O 1
ATOM 2544 N N . ARG B 1 153 ? 13.776 -19.121 -32.844 1.00 26.53 154 ARG B N 1
ATOM 2545 C CA . ARG B 1 153 ? 13.874 -19.376 -34.281 1.00 27.31 154 ARG B CA 1
ATOM 2546 C C . ARG B 1 153 ? 15.231 -18.912 -34.810 1.00 28.14 154 ARG B C 1
ATOM 2547 O O . ARG B 1 153 ? 15.881 -19.623 -35.580 1.00 28.05 154 ARG B O 1
ATOM 2555 N N . GLU B 1 154 ? 15.661 -17.728 -34.379 1.00 28.54 155 GLU B N 1
ATOM 2556 C CA . GLU B 1 154 ? 16.955 -17.196 -34.799 1.00 30.38 155 GLU B CA 1
ATOM 2557 C C . GLU B 1 154 ? 18.108 -18.092 -34.364 1.00 29.71 155 GLU B C 1
ATOM 2558 O O . GLU B 1 154 ? 19.064 -18.287 -35.120 1.00 30.16 155 GLU B O 1
ATOM 2564 N N . ALA B 1 155 ? 17.997 -18.665 -33.167 1.00 28.60 156 ALA B N 1
ATOM 2565 C CA . ALA B 1 155 ? 18.993 -19.623 -32.688 1.00 28.41 156 ALA B CA 1
ATOM 2566 C C . ALA B 1 155 ? 19.056 -20.851 -33.595 1.00 28.14 156 ALA B C 1
ATOM 2567 O O . ALA B 1 155 ? 20.146 -21.313 -33.927 1.00 28.71 156 ALA B O 1
ATOM 2569 N N . TRP B 1 156 ? 17.897 -21.357 -34.021 1.00 27.41 157 TRP B N 1
ATOM 2570 C CA . TRP B 1 156 ? 17.864 -22.528 -34.909 1.00 27.54 157 TRP B CA 1
ATOM 2571 C C . TRP B 1 156 ? 18.381 -22.207 -36.309 1.00 28.53 157 TRP B C 1
ATOM 2572 O O . TRP B 1 156 ? 19.055 -23.028 -36.939 1.00 28.70 157 TRP B O 1
ATOM 2583 N N . GLU B 1 157 ? 18.064 -21.010 -36.793 1.00 29.19 158 GLU B N 1
ATOM 2584 C CA . GLU B 1 157 ? 18.558 -20.569 -38.099 1.00 30.82 158 GLU B CA 1
ATOM 2585 C C . GLU B 1 157 ? 20.075 -20.400 -38.094 1.00 31.35 158 GLU B C 1
ATOM 2586 O O . GLU B 1 157 ? 20.734 -20.652 -39.111 1.00 31.25 158 GLU B O 1
ATOM 2592 N N . GLU B 1 158 ? 20.617 -19.988 -36.944 1.00 31.09 159 GLU B N 1
ATOM 2593 C CA A GLU B 1 158 ? 22.061 -19.863 -36.789 0.50 32.07 159 GLU B CA 1
ATOM 2594 C CA B GLU B 1 158 ? 22.062 -19.865 -36.742 0.50 32.00 159 GLU B CA 1
ATOM 2595 C C . GLU B 1 158 ? 22.738 -21.232 -36.797 1.00 31.72 159 GLU B C 1
ATOM 2596 O O . GLU B 1 158 ? 23.821 -21.384 -37.372 1.00 32.49 159 GLU B O 1
ATOM 2607 N N . VAL B 1 159 ? 22.096 -22.228 -36.186 1.00 30.47 160 VAL B N 1
ATOM 2608 C CA . VAL B 1 159 ? 22.616 -23.598 -36.219 1.00 30.21 160 VAL B CA 1
ATOM 2609 C C . VAL B 1 159 ? 22.639 -24.096 -37.670 1.00 30.60 160 VAL B C 1
ATOM 2610 O O . VAL B 1 159 ? 23.624 -24.701 -38.103 1.00 30.49 160 VAL B O 1
ATOM 2614 N N . LYS B 1 160 ? 21.566 -23.816 -38.413 1.00 30.65 161 LYS B N 1
ATOM 2615 C CA . LYS B 1 160 ? 21.473 -24.222 -39.824 1.00 31.97 161 LYS B CA 1
ATOM 2616 C C . LYS B 1 160 ? 22.600 -23.636 -40.673 1.00 33.24 161 LYS B C 1
ATOM 2617 O O . LYS B 1 160 ? 23.225 -24.347 -41.469 1.00 33.22 161 LYS B O 1
ATOM 2623 N N . LYS B 1 161 ? 22.865 -22.342 -40.488 1.00 33.64 162 LYS B N 1
ATOM 2624 C CA . LYS B 1 161 ? 23.982 -21.683 -41.171 1.00 35.51 162 LYS B CA 1
ATOM 2625 C C . LYS B 1 161 ? 25.336 -22.298 -40.806 1.00 35.88 162 LYS B C 1
ATOM 2626 O O . LYS B 1 161 ? 26.192 -22.468 -41.676 1.00 37.03 162 LYS B O 1
ATOM 2632 N N . LYS B 1 162 ? 25.520 -22.623 -39.524 1.00 35.49 163 LYS B N 1
ATOM 2633 C CA . LYS B 1 162 ? 26.765 -23.217 -39.022 1.00 36.31 163 LYS B CA 1
ATOM 2634 C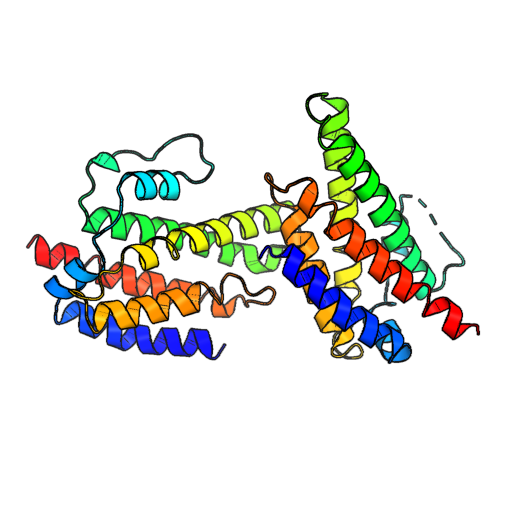 C . LYS B 1 162 ? 27.020 -24.590 -39.639 1.00 36.49 163 LYS B C 1
ATOM 2635 O O . LYS B 1 162 ? 28.156 -24.916 -39.999 1.00 37.10 163 LYS B O 1
ATOM 2641 N N . VAL B 1 163 ? 25.955 -25.385 -39.753 1.00 35.73 164 VAL B N 1
ATOM 2642 C CA . VAL B 1 163 ? 26.029 -26.732 -40.328 1.00 36.62 164 VAL B CA 1
ATOM 2643 C C . VAL B 1 163 ? 26.592 -26.683 -41.750 1.00 38.46 164 VAL B C 1
ATOM 2644 O O . VAL B 1 163 ? 27.359 -27.560 -42.161 1.00 38.83 164 VAL B O 1
ATOM 2648 N N . HIS B 1 164 ? 26.229 -25.635 -42.482 1.00 39.60 165 HIS B N 1
ATOM 2649 C CA . HIS B 1 164 ? 26.638 -25.487 -43.878 1.00 41.77 165 HIS B CA 1
ATOM 2650 C C . HIS B 1 164 ? 27.818 -24.537 -44.112 1.00 43.42 165 HIS B C 1
ATOM 2651 O O . HIS B 1 164 ? 28.346 -24.460 -45.227 1.00 44.73 165 HIS B O 1
ATOM 2658 N N . HIS B 1 165 ? 28.248 -23.853 -43.050 1.00 43.72 166 HIS B N 1
ATOM 2659 C CA . HIS B 1 165 ? 29.321 -22.844 -43.103 1.00 45.20 166 HIS B CA 1
ATOM 2660 C C . HIS B 1 165 ? 30.508 -23.204 -44.004 1.00 47.04 166 HIS B C 1
ATOM 2661 O O . HIS B 1 165 ? 31.195 -24.207 -43.793 1.00 47.79 166 HIS B O 1
#

Solvent-accessible surface area: 16196 Å² total; per-residue (Å²): 63,87,75,0,61,109,0,60,124,20,4,109,93,0,54,122,42,1,101,126,101,23,41,33,0,55,84,0,0,16,60,16,111,81,123,62,0,50,68,22,4,64,32,112,74,102,146,88,62,134,120,6,126,95,15,46,79,2,49,17,0,15,43,0,0,51,26,0,5,95,4,0,73,80,0,20,114,2,47,104,78,28,113,108,40,122,55,9,48,54,17,16,67,20,10,68,43,0,80,72,1,0,33,7,0,68,83,9,18,35,91,147,95,0,147,95,4,0,126,7,0,35,42,0,0,49,13,0,18,84,3,4,84,82,30,72,22,65,71,102,11,0,72,55,1,21,77,1,0,81,46,0,67,113,4,0,56,56,2,54,127,89,69,113,123,117,93,62,1,37,96,0,58,117,31,1,90,130,0,31,138,26,0,137,123,56,26,42,24,0,57,86,0,0,17,62,15,114,87,156,64,6,118,137,22,38,103,124,107,126,15,64,75,8,44,22,0,14,43,0,0,52,46,0,5,96,4,0,73,74,0,17,105,0,56,105,63,34,146,91,123,130,50,124,110,53,20,76,112,20,7,56,77,0,4,70,1,0,27,5,0,45,82,10,16,35,99,146,106,0,130,69,0,0,84,20,0,32,14,0,0,18,0,0,0,31,7,4,5,46,110,109,25,54,54,95,15,0,64,57,0,21,72,0,0,74,45,0,48,89,2,1,61,78,3,72,136,103,81,141,120

CATH classification: 1.20.120.340

B-factor: mean 30.27, std 6.84, range [19.01, 54.73]

Sequence (321 aa):
GRNVDFAKEMTEFTKYQIRMQSGVAMLAQANALPQLVLQLLRGAEAYFQNQVETATPLEQIILLYDKAIECLERAIEIYDQVNELEKRKEFVENIDRVYDIISSALKSFLDHEKGKEIAKNLDTIYTIILNNTLVKVDKTKEELQQKILEILKDLREAWEEEVKKKVHHGRNVDFAKEMTEFTKYQIRMQSGVAMLAQANALPQLVLQLLRVETATPLEQIILLYDKAIECLERAIEIYDQVNELEKRKEFVENIDRVYDIISSALKSFLDHEKGKEIAKNLDTIYTIILNTLVKVDKTKEELQQKILEILKDLREAWEEEVKKKVHH

Foldseek 3Di:
DVLLVVLLVLLVVLLVVCVVCLPLLCLFFLQADLVLLQCLLQQPHPDGDPPSVVAHSLRSLLSLLVLLLVLLVLLLVLVVVCVDPVSVVSNLSSLVSNLSSLVRRLVRGDCVSNPPSNVSSNSSSVSSNVLSPDPPRDSVSSVSNSVSSVSVSVSSVVSVVVVVD/DDLLVVLLVLLVVLLVVCVVCVPLLCLFFLQADCVLLVVLLCHVPDHSLSSLLSLLVLLLVLLVLLLVCVVVVVDPVSVVSNVVSLVSNLSSLVRRLVRGDCVSNPVSNVSSNSSSVSVNVQSPDPPRDSVSSVSNSVSSVSVSVSSVVSVVVVVD

Radius of gyration: 23.42 Å; Cα contacts (8 Å, |Δi|>4): 387; chains: 2; bounding box: 54×32×72 Å

Nearest PDB structures (foldseek):
  4iwb-assembly1_A  TM=1.006E+00  e=3.425E-23  Aquifex aeolicus
  4iwb-assembly2_B  TM=9.958E-01  e=1.494E-19  Aquifex aeolicus
  1ory-assembly1_A  TM=9.654E-01  e=2.576E-11  Aquifex aeolicus VF5
  1orj-assembly1_A  TM=8.865E-01  e=3.457E-11  Aquifex aeolicus VF5
  1orj-assembly2_B  TM=9.690E-01  e=1.068E-09  Aquifex aeolicus VF5

Organism: Aquifex aeolicus (strain VF5) (NCBI:txid224324)

Secondary structure (DSSP, 8-state):
-HHHHHHHHHHHHHHHHHHHTHHHHHHHH----HHHHHHHHHTT-SSPPTTGGG--HHHHHHHHHHHHHHHHHHHHHHGGGTTSHHHHHHHHHHHHHHHHHHHHHHHT--HHHHHHHHHHHHHHHHHHHHHHH-TT--HHHHHHHHHHHHHHHHHHHHHHHHHH-/--HHHHHHHHHHHHHHHHHH-HHHHHHHH----HHHHHHHH---S--HHHHHHHHHHHHHHHHHHHHHHGGGTTSHHHHHHHHHHHHHHHHHHHHHHHT--TTTSHHHHHHHHHHHHHHHHHHT-TT--HHHHHHHHHHHHHHHHHHHHHHHHHH-

InterPro domains:
  IPR003713 Flagellar protein FliS [PF02561] (6-120)
  IPR003713 Flagellar protein FliS [PTHR34773] (3-123)
  IPR003713 Flagellar protein FliS [TIGR00208] (3-121)
  IPR003713 Flagellar protein FliS [cd16098] (18-120)
  IPR036584 Flagellar protein FliS superfamily [SSF101116] (3-123)